Protein AF-0000000080646073 (afdb_homodimer)

Nearest PDB structures (foldseek):
  4uqf-assembly1_A  TM=9.601E-01  e=6.743E-25  Listeria monocytogenes
  1wm9-assembly1_A  TM=9.673E-01  e=1.554E-24  Thermus thermophilus HB8
  6z86-assembly1_S  TM=9.555E-01  e=4.489E-22  Homo sapiens
  1is7-assembly1_B  TM=9.472E-01  e=6.815E-22  Rattus norvegicus
  6z80-assembly1_A  TM=9.558E-01  e=4.329E-21  Homo sapiens

Radius of gyration: 24.01 Å; Cα contacts (8 Å, |Δi|>4): 852; chains: 2; bounding box: 47×68×51 Å

pLDDT: mean 93.85, std 7.46, range [41.75, 98.75]

Foldseek 3Di:
DPLDQDLVVQLVVQVVVCVVVPHDCVDPPNVCVSNVRSVVLCQLAVLSPDQLLVLFLDKDAPPDQDKDKDWFLKEWAAALVPRFIKITIKIKIFGADPRIDGDPVSLSSSLHSLRSRHDDVQVSQASSQVSCCPNRVTQKMKMKTKMDTVCCCVDDVNDPPDIDIYMDMDHCLVVPPVNVVVVVVVHPD/DPLDQDLVVQLVVQVVVCVVVPHDCVDPPNVCVSNVRSVVLCQLAVLSPDQLLVLFLDKDAPPDQDKDKDWFLKEWAAALVPRFIKITIKIKIFGADPRIGGDPVSLSSSLHSLRSNHDDVQVSQASSQVSCCPSRVTQKMKMKTKMDTVCCCVDDVNDPPDIDIYMDMDHCLVVPPVNVVVVVVVHPD

Secondary structure (DSSP, 8-state):
--SS--HHHHHHHHHHHHHHTT--TTSTTTTTHHHHHHHHHHHHTGGGSS-GGGGGG-EEE----S-EEEEEEEEEEEETTT--EEEEEEEEEEE-STTEEE-HHHHHHHHHHHHSSEE-HHHHHHHHHHHHHHHHT-SEEEEEEEEEEHHHHSSTT--TT--EEEEEEEEHHHH-HHHHHHHHHHHH-/--SS--HHHHHHHHHHHHHHTT--TTSTTTTTHHHHHHHHHHHHTGGGSS-GGGGGG-EEE----SPEEEEEEEEEEEETTT--EEEEEEEEEEE-BTTEEE-HHHHHHHHHHHHSSEE-HHHHHHHHHHHHHHHHT-SEEEEEEEEEEHHHHSSTT--TT--EEEEEEEEHHHH-HHHHHHHHHHHH-

Structure (mmCIF, N/CA/C/O backbone):
data_AF-0000000080646073-model_v1
#
loop_
_entity.id
_entity.type
_entity.pdbx_description
1 polymer 'GTP cyclohydrolase 1'
#
loop_
_atom_site.group_PDB
_atom_site.id
_atom_site.type_symbol
_atom_site.label_atom_id
_atom_site.label_alt_id
_atom_site.label_comp_id
_atom_site.label_asym_id
_atom_site.label_entity_id
_atom_site.label_seq_id
_atom_site.pdbx_PDB_ins_code
_atom_site.Cartn_x
_atom_site.Cartn_y
_atom_site.Cartn_z
_atom_site.occupancy
_atom_site.B_iso_or_equiv
_atom_site.auth_seq_id
_atom_site.auth_comp_id
_atom_site.auth_asym_id
_atom_site.auth_atom_id
_atom_site.pdbx_PDB_model_num
ATOM 1 N N . MET A 1 1 ? -19.875 9.906 13.578 1 41.78 1 MET A N 1
ATOM 2 C CA . MET A 1 1 ? -18.938 8.789 13.547 1 41.78 1 MET A CA 1
ATOM 3 C C . MET A 1 1 ? -17.625 9.156 14.219 1 41.78 1 MET A C 1
ATOM 5 O O . MET A 1 1 ? -17.109 10.258 14.023 1 41.78 1 MET A O 1
ATOM 9 N N . SER A 1 2 ? -17.406 8.367 15.242 1 51.41 2 SER A N 1
ATOM 10 C CA . SER A 1 2 ? -16.25 8.766 16.031 1 51.41 2 SER A CA 1
ATOM 11 C C . SER A 1 2 ? -15 8.914 15.172 1 51.41 2 SER A C 1
ATOM 13 O O . SER A 1 2 ? -14.742 8.086 14.297 1 51.41 2 SER A O 1
ATOM 15 N N . ASN A 1 3 ? -14.508 10.102 15.102 1 67.5 3 ASN A N 1
ATOM 16 C CA . ASN A 1 3 ? -13.328 10.531 14.352 1 67.5 3 ASN A CA 1
ATOM 17 C C . ASN A 1 3 ? -12.078 9.773 14.797 1 67.5 3 ASN A C 1
ATOM 19 O O . ASN A 1 3 ? -10.961 10.164 14.469 1 67.5 3 ASN A O 1
ATOM 23 N N . ASN A 1 4 ? -12.414 8.68 15.594 1 88.88 4 ASN A N 1
ATOM 24 C CA . ASN A 1 4 ? -11.305 7.875 16.078 1 88.88 4 ASN A CA 1
ATOM 25 C C . ASN A 1 4 ? -11.195 6.551 15.336 1 88.88 4 ASN A C 1
ATOM 27 O O . ASN A 1 4 ? -12.148 6.129 14.672 1 88.88 4 ASN A O 1
ATOM 31 N N . PHE A 1 5 ? -10.133 5.969 15.477 1 97.44 5 PHE A N 1
ATOM 32 C CA . PHE A 1 5 ? -9.891 4.684 14.836 1 97.44 5 PHE A CA 1
ATOM 33 C C . PHE A 1 5 ? -10.656 3.572 15.539 1 97.44 5 PHE A C 1
ATOM 35 O O . PHE A 1 5 ? -10.516 3.387 16.75 1 97.44 5 PHE A O 1
ATOM 42 N N . ASP A 1 6 ? -11.484 2.941 14.867 1 98.31 6 ASP A N 1
ATOM 43 C CA . ASP A 1 6 ? -12.266 1.808 15.352 1 98.31 6 ASP A CA 1
ATOM 44 C C . ASP A 1 6 ? -11.641 0.484 14.922 1 98.31 6 ASP A C 1
ATOM 46 O O . ASP A 1 6 ? -11.945 -0.029 13.844 1 98.31 6 ASP A O 1
ATOM 50 N N . TYR A 1 7 ? -10.883 -0.112 15.797 1 98.12 7 TYR A N 1
ATOM 51 C CA . TYR A 1 7 ? -10.086 -1.296 15.492 1 98.12 7 TYR A CA 1
ATOM 52 C C . TYR A 1 7 ? -10.977 -2.467 15.094 1 98.12 7 TYR A C 1
ATOM 54 O O . TYR A 1 7 ? -10.727 -3.135 14.086 1 98.12 7 TYR A O 1
ATOM 62 N N . GLU A 1 8 ? -11.945 -2.77 15.859 1 98.44 8 GLU A N 1
ATOM 63 C CA . GLU A 1 8 ? -12.805 -3.92 15.609 1 98.44 8 GLU A CA 1
ATOM 64 C C . GLU A 1 8 ? -13.555 -3.773 14.289 1 98.44 8 GLU A C 1
ATOM 66 O O . GLU A 1 8 ? -13.75 -4.754 13.57 1 98.44 8 GLU A O 1
ATOM 71 N N . ARG A 1 9 ? -14.047 -2.582 14.016 1 98.56 9 ARG A N 1
ATOM 72 C CA . ARG A 1 9 ? -14.734 -2.332 12.75 1 98.56 9 ARG A CA 1
ATOM 73 C C . ARG A 1 9 ? -13.789 -2.533 11.57 1 98.56 9 ARG A C 1
ATOM 75 O O . ARG A 1 9 ? -14.195 -3.061 10.531 1 98.56 9 ARG A O 1
ATOM 82 N N . ALA A 1 10 ? -12.484 -2.064 11.688 1 98.75 10 ALA A N 1
ATOM 83 C CA . ALA A 1 10 ? -11.484 -2.273 10.641 1 98.75 10 ALA A CA 1
ATOM 84 C C . ALA A 1 10 ? -11.195 -3.76 10.445 1 98.75 10 ALA A C 1
ATOM 86 O O . ALA A 1 10 ? -11.109 -4.238 9.312 1 98.75 10 ALA A O 1
ATOM 87 N N . ARG A 1 11 ? -11.055 -4.461 11.523 1 98.62 11 ARG A N 1
ATOM 88 C CA . ARG A 1 11 ? -10.797 -5.898 11.484 1 98.62 11 ARG A CA 1
ATOM 89 C C . ARG A 1 11 ? -11.93 -6.637 10.773 1 98.62 11 ARG A C 1
ATOM 91 O O . ARG A 1 11 ? -11.68 -7.492 9.922 1 98.62 11 ARG A O 1
ATOM 98 N N . GLN A 1 12 ? -13.172 -6.281 11.102 1 98.75 12 GLN A N 1
ATOM 99 C CA . GLN A 1 12 ? -14.336 -6.91 10.492 1 98.75 12 GLN A CA 1
ATOM 100 C C . GLN A 1 12 ? -14.422 -6.578 9.008 1 98.75 12 GLN A C 1
ATOM 102 O O . GLN A 1 12 ? -14.812 -7.426 8.195 1 98.75 12 GLN A O 1
ATOM 107 N N . ALA A 1 13 ? -14.125 -5.324 8.68 1 98.75 13 ALA A N 1
ATOM 108 C CA . ALA A 1 13 ? -14.117 -4.926 7.273 1 98.75 13 ALA A CA 1
ATOM 109 C C . ALA A 1 13 ? -13.125 -5.766 6.469 1 98.75 13 ALA A C 1
ATOM 111 O O . ALA A 1 13 ? -13.43 -6.195 5.355 1 98.75 13 ALA A O 1
ATOM 112 N N . ALA A 1 14 ? -11.961 -6.016 7.055 1 98.69 14 ALA A N 1
ATOM 113 C CA . ALA A 1 14 ? -10.953 -6.844 6.395 1 98.69 14 ALA A CA 1
ATOM 114 C C . ALA A 1 14 ? -11.445 -8.281 6.234 1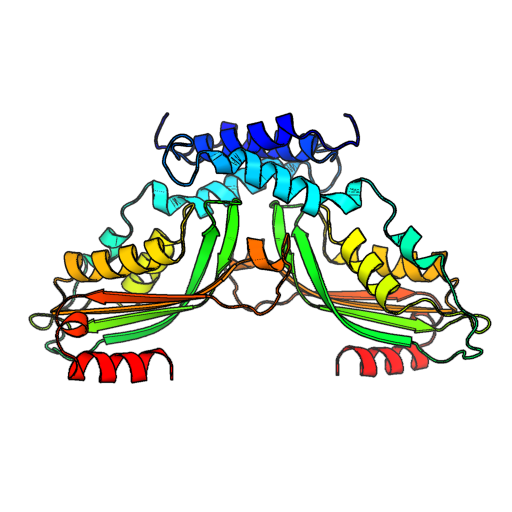 98.69 14 ALA A C 1
ATOM 116 O O . ALA A 1 14 ? -11.273 -8.883 5.172 1 98.69 14 ALA A O 1
ATOM 117 N N . TYR A 1 15 ? -12.062 -8.781 7.262 1 98.62 15 TYR A N 1
ATOM 118 C CA . TYR A 1 15 ? -12.641 -10.117 7.211 1 98.62 15 TYR A CA 1
ATOM 119 C C . TYR A 1 15 ? -13.695 -10.211 6.109 1 98.62 15 TYR A C 1
ATOM 121 O O . TYR A 1 15 ? -13.688 -11.164 5.32 1 98.62 15 TYR A O 1
ATOM 129 N N . ASP A 1 16 ? -14.531 -9.281 6.09 1 98.56 16 ASP A N 1
ATOM 130 C CA . ASP A 1 16 ? -15.617 -9.266 5.113 1 98.56 16 ASP A CA 1
ATOM 131 C C . ASP A 1 16 ? -15.062 -9.141 3.691 1 98.56 16 ASP A C 1
ATOM 133 O O . ASP A 1 16 ? -15.625 -9.719 2.754 1 98.56 16 ASP A O 1
ATOM 137 N N . LEU A 1 17 ? -14.023 -8.336 3.52 1 98.62 17 LEU A N 1
ATOM 138 C CA . LEU A 1 17 ? -13.414 -8.211 2.199 1 98.62 17 LEU A CA 1
ATOM 139 C C . LEU A 1 17 ? -12.867 -9.555 1.721 1 98.62 17 LEU A C 1
ATOM 141 O O . LEU A 1 17 ? -13.055 -9.93 0.562 1 98.62 17 LEU A O 1
ATOM 145 N N . LEU A 1 18 ? -12.18 -10.266 2.629 1 98.5 18 LEU A N 1
ATOM 146 C CA . LEU A 1 18 ? -11.664 -11.586 2.279 1 98.5 18 LEU A CA 1
ATOM 147 C C . LEU A 1 18 ? -12.789 -12.516 1.846 1 98.5 18 LEU A C 1
ATOM 149 O O . LEU A 1 18 ? -12.656 -13.234 0.848 1 98.5 18 LEU A O 1
ATOM 153 N N . CYS A 1 19 ? -13.906 -12.484 2.549 1 98.25 19 CYS A N 1
ATOM 154 C CA . CYS A 1 19 ? -15.062 -13.281 2.172 1 98.25 19 CYS A CA 1
ATOM 155 C C . CYS A 1 19 ? -15.625 -12.836 0.826 1 98.25 19 CYS A C 1
ATOM 157 O O . CYS A 1 19 ? -15.977 -13.664 -0.015 1 98.25 19 CYS A O 1
ATOM 159 N N . ALA A 1 20 ? -15.656 -11.57 0.674 1 98.5 20 ALA A N 1
ATOM 160 C CA . ALA A 1 20 ? -16.266 -10.984 -0.519 1 98.5 20 ALA A CA 1
ATOM 161 C C . ALA A 1 20 ? -15.508 -11.398 -1.778 1 98.5 20 ALA A C 1
ATOM 163 O O . ALA A 1 20 ? -16.109 -11.633 -2.826 1 98.5 20 ALA A O 1
ATOM 164 N N . ILE A 1 21 ? -14.195 -11.531 -1.688 1 97.88 21 ILE A N 1
ATOM 165 C CA . ILE A 1 21 ? -13.406 -11.82 -2.879 1 97.88 21 ILE A CA 1
ATOM 166 C C . ILE A 1 21 ? -13.367 -13.328 -3.113 1 97.88 21 ILE A C 1
ATOM 168 O O . ILE A 1 21 ? -12.812 -13.797 -4.109 1 97.88 21 ILE A O 1
ATOM 172 N N . GLY A 1 22 ? -13.945 -14.117 -2.184 1 97 22 GLY A N 1
ATOM 173 C CA . GLY A 1 22 ? -14.055 -15.555 -2.361 1 97 22 GLY A CA 1
ATOM 174 C C . GLY A 1 22 ? -12.961 -16.328 -1.637 1 97 22 GLY A C 1
ATOM 175 O O . GLY A 1 22 ? -12.742 -17.5 -1.917 1 97 22 GLY A O 1
ATOM 176 N N . GLU A 1 23 ? -12.25 -15.664 -0.679 1 96 23 GLU A N 1
ATOM 177 C CA . GLU A 1 23 ? -11.242 -16.344 0.131 1 96 23 GLU A CA 1
ATOM 178 C C . GLU A 1 23 ? -11.867 -17.016 1.349 1 96 23 GLU A C 1
ATOM 180 O O . GLU A 1 23 ? -13.016 -16.734 1.697 1 96 23 GLU A O 1
ATOM 185 N N . ASP A 1 24 ? -11.125 -17.984 1.831 1 95.31 24 ASP A N 1
ATOM 186 C CA . ASP A 1 24 ? -11.445 -18.594 3.123 1 95.31 24 ASP A CA 1
ATOM 187 C C . ASP A 1 24 ? -10.586 -17.984 4.234 1 95.31 24 ASP A C 1
ATOM 189 O O . ASP A 1 24 ? -9.445 -18.391 4.441 1 95.31 24 ASP A O 1
ATOM 193 N N . PRO A 1 25 ? -11.188 -17.078 4.961 1 95.06 25 PRO A N 1
ATOM 194 C CA . PRO A 1 25 ? -10.398 -16.375 5.98 1 95.06 25 PRO A CA 1
ATOM 195 C C . PRO A 1 25 ? -9.875 -17.312 7.062 1 95.06 25 PRO A C 1
ATOM 197 O O . PRO A 1 25 ? -9.008 -16.922 7.855 1 95.06 25 PRO A O 1
ATOM 200 N N . SER A 1 26 ? -10.375 -18.516 7.109 1 95.38 26 SER A N 1
ATOM 201 C CA . SER A 1 26 ? -9.945 -19.453 8.148 1 95.38 26 SER A CA 1
ATOM 202 C C . SER A 1 26 ? -8.766 -20.297 7.684 1 95.38 26 SER A C 1
ATOM 204 O O . SER A 1 26 ? -8.172 -21.031 8.477 1 95.38 26 SER A O 1
ATOM 206 N N . ARG A 1 27 ? -8.391 -20.188 6.5 1 94.81 27 ARG A N 1
ATOM 207 C CA . ARG A 1 27 ? -7.273 -21 6.031 1 94.81 27 ARG A CA 1
ATOM 208 C C . ARG A 1 27 ? -5.953 -20.484 6.59 1 94.81 27 ARG A C 1
ATOM 210 O O . ARG A 1 27 ? -5.84 -19.312 6.957 1 94.81 27 ARG A O 1
ATOM 217 N N . PRO A 1 28 ? -4.902 -21.438 6.555 1 93.38 28 PRO A N 1
ATOM 218 C CA . PRO A 1 28 ? -3.572 -20.984 6.98 1 93.38 28 PRO A CA 1
ATOM 219 C C . PRO A 1 28 ? -3.057 -19.812 6.16 1 93.38 28 PRO A C 1
ATOM 221 O O . PRO A 1 28 ? -3.223 -19.781 4.938 1 93.38 28 PRO A O 1
ATOM 224 N N . GLY A 1 29 ? -2.539 -18.797 6.734 1 92.94 29 GLY A N 1
ATOM 225 C CA . GLY A 1 29 ? -2.02 -17.625 6.066 1 92.94 29 GLY A CA 1
ATOM 226 C C . GLY A 1 29 ? -2.939 -16.422 6.18 1 92.94 29 GLY A C 1
ATOM 227 O O . GLY A 1 29 ? -2.488 -15.273 6.086 1 92.94 29 GLY A O 1
ATOM 228 N N . LEU A 1 30 ? -4.301 -16.719 6.375 1 97.12 30 LEU A N 1
ATOM 229 C CA . LEU A 1 30 ? -5.246 -15.602 6.375 1 97.12 30 LEU A CA 1
ATOM 230 C C . LEU A 1 30 ? -5.879 -15.422 7.75 1 97.12 30 LEU A C 1
ATOM 232 O O . LEU A 1 30 ? -6.512 -14.398 8.016 1 97.12 30 LEU A O 1
ATOM 236 N N . GLU A 1 31 ? -5.676 -16.406 8.648 1 97.12 31 GLU A N 1
ATOM 237 C CA . GLU A 1 31 ? -6.355 -16.406 9.938 1 97.12 31 GLU A CA 1
ATOM 238 C C . GLU A 1 31 ? -6.109 -15.094 10.688 1 97.12 31 GLU A C 1
ATOM 240 O O . GLU A 1 31 ? -7.016 -14.555 11.328 1 97.12 31 GLU A O 1
ATOM 245 N N . GLU A 1 32 ? -4.93 -14.656 10.641 1 97.88 32 GLU A N 1
ATOM 246 C CA . GLU A 1 32 ? -4.559 -13.461 11.383 1 97.88 32 GLU A CA 1
ATOM 247 C C . GLU A 1 32 ? -4.609 -12.219 10.492 1 97.88 32 GLU A C 1
ATOM 249 O O . GLU A 1 32 ? -4.289 -11.117 10.938 1 97.88 32 GLU A O 1
ATOM 254 N N . THR A 1 33 ? -4.957 -12.398 9.227 1 98.5 33 THR A N 1
ATOM 255 C CA . THR A 1 33 ? -4.895 -11.312 8.25 1 98.5 33 THR A CA 1
ATOM 256 C C . THR A 1 33 ? -5.828 -10.18 8.641 1 98.5 33 THR A C 1
ATOM 258 O O . THR A 1 33 ? -5.441 -9.008 8.602 1 98.5 33 THR A O 1
ATOM 261 N N . PRO A 1 34 ? -7.133 -10.445 9.086 1 98.56 34 PRO A N 1
ATOM 262 C CA . PRO A 1 34 ? -7.996 -9.32 9.469 1 98.56 34 PRO A CA 1
ATOM 263 C C . PRO A 1 34 ? -7.383 -8.445 10.562 1 98.56 34 PRO A C 1
ATOM 265 O O . PRO A 1 34 ? -7.441 -7.219 10.477 1 98.56 34 PRO A O 1
ATOM 268 N N . ASP A 1 35 ? -6.695 -9.102 11.508 1 98.56 35 ASP A N 1
ATOM 269 C CA . ASP A 1 35 ? -6.027 -8.375 12.586 1 98.56 35 ASP A CA 1
ATOM 270 C C . ASP A 1 35 ? -4.852 -7.555 12.055 1 98.56 35 ASP A C 1
ATOM 272 O O . ASP A 1 35 ? -4.684 -6.391 12.414 1 98.56 35 ASP A O 1
ATOM 276 N N . ARG A 1 36 ? -4.043 -8.141 11.242 1 98.44 36 ARG A N 1
ATOM 277 C CA . ARG A 1 36 ? -2.867 -7.488 10.68 1 98.44 36 ARG A CA 1
ATOM 278 C C . ARG A 1 36 ? -3.266 -6.312 9.797 1 98.44 36 ARG A C 1
ATOM 280 O O . ARG A 1 36 ? -2.59 -5.281 9.781 1 98.44 36 ARG A O 1
ATOM 287 N N . VAL A 1 37 ? -4.387 -6.469 9.031 1 98.56 37 VAL A N 1
ATOM 288 C CA . VAL A 1 37 ? -4.891 -5.395 8.18 1 98.56 37 VAL A CA 1
ATOM 289 C C . VAL A 1 37 ? -5.383 -4.238 9.047 1 98.56 37 VAL A C 1
ATOM 291 O O . VAL A 1 37 ? -5.113 -3.072 8.75 1 98.56 37 VAL A O 1
ATOM 294 N N . ALA A 1 38 ? -6.082 -4.547 10.102 1 98.56 38 ALA A N 1
ATOM 295 C CA . ALA A 1 38 ? -6.551 -3.5 11 1 98.56 38 ALA A CA 1
ATOM 296 C C . ALA A 1 38 ? -5.379 -2.721 11.594 1 98.56 38 ALA A C 1
ATOM 298 O O . ALA A 1 38 ? -5.398 -1.487 11.625 1 98.56 38 ALA A O 1
ATOM 299 N N . ARG A 1 39 ? -4.363 -3.42 12.023 1 97.94 39 ARG A N 1
ATOM 300 C CA . ARG A 1 39 ? -3.18 -2.768 12.57 1 97.94 39 ARG A CA 1
ATOM 301 C C . ARG A 1 39 ? -2.486 -1.911 11.516 1 97.94 39 ARG A C 1
ATOM 303 O O . ARG A 1 39 ? -2.023 -0.807 11.812 1 97.94 39 ARG A O 1
ATOM 310 N N . ALA A 1 40 ? -2.387 -2.453 10.328 1 98.19 40 ALA A N 1
ATOM 311 C CA . ALA A 1 40 ? -1.768 -1.708 9.234 1 98.19 40 ALA A CA 1
ATOM 312 C C . ALA A 1 40 ? -2.512 -0.403 8.969 1 98.19 40 ALA A C 1
ATOM 314 O O . ALA A 1 40 ? -1.895 0.655 8.828 1 98.19 40 ALA A O 1
ATOM 315 N N . TRP A 1 41 ? -3.832 -0.47 8.953 1 98.19 41 TRP A N 1
ATOM 316 C CA . TRP A 1 41 ? -4.621 0.713 8.625 1 98.19 41 TRP A CA 1
ATOM 317 C C . TRP A 1 41 ? -4.605 1.715 9.773 1 98.19 41 TRP A C 1
ATOM 319 O O . TRP A 1 41 ? -4.727 2.922 9.555 1 98.19 41 TRP A O 1
ATOM 329 N N . ARG A 1 42 ? -4.43 1.268 10.977 1 97.69 42 ARG A N 1
ATOM 330 C CA . ARG A 1 42 ? -4.23 2.191 12.086 1 97.69 42 ARG A CA 1
ATOM 331 C C . ARG A 1 42 ? -2.996 3.057 11.867 1 97.69 42 ARG A C 1
ATOM 333 O O . ARG A 1 42 ? -3.021 4.262 12.133 1 97.69 42 ARG A O 1
ATOM 340 N N . GLU A 1 43 ? -1.964 2.445 11.391 1 96.44 43 GLU A N 1
ATOM 341 C CA . GLU A 1 43 ? -0.728 3.162 11.094 1 96.44 43 GLU A CA 1
ATOM 342 C C . GLU A 1 43 ? -0.895 4.066 9.867 1 96.44 43 GLU A C 1
ATOM 344 O O . GLU A 1 43 ? -0.433 5.207 9.867 1 96.44 43 GLU A O 1
ATOM 349 N N . LEU A 1 44 ? -1.587 3.592 8.836 1 97.25 44 LEU A N 1
ATOM 350 C CA . LEU A 1 44 ? -1.671 4.254 7.535 1 97.25 44 LEU A CA 1
ATOM 351 C C . LEU A 1 44 ? -2.625 5.441 7.59 1 97.25 44 LEU A C 1
ATOM 353 O O . LEU A 1 44 ? -2.623 6.285 6.691 1 97.25 44 LEU A O 1
ATOM 357 N N . SER A 1 45 ? -3.434 5.535 8.656 1 97.69 45 SER A N 1
ATOM 358 C CA . SER A 1 45 ? -4.453 6.578 8.719 1 97.69 45 SER A CA 1
ATOM 359 C C . SER A 1 45 ? -4.211 7.516 9.898 1 97.69 45 SER A C 1
ATOM 361 O O . SER A 1 45 ? -5.109 8.258 10.297 1 97.69 45 SER A O 1
ATOM 363 N N . VAL A 1 46 ? -3.043 7.465 10.453 1 96.06 46 VAL A N 1
ATOM 364 C CA . VAL A 1 46 ? -2.738 8.234 11.648 1 96.06 46 VAL A CA 1
ATOM 365 C C . VAL A 1 46 ? -2.906 9.727 11.359 1 96.06 46 VAL A C 1
ATOM 367 O O . VAL A 1 46 ? -3.305 10.492 12.242 1 96.06 46 VAL A O 1
ATOM 370 N N . GLY A 1 47 ? -2.682 10.18 10.164 1 96.06 47 GLY A N 1
ATOM 371 C CA . GLY A 1 47 ? -2.787 11.578 9.781 1 96.06 47 GLY A CA 1
ATOM 372 C C . GLY A 1 47 ? -4.191 12.133 9.914 1 96.06 47 GLY A C 1
ATOM 373 O O . GLY A 1 47 ? -4.391 13.352 9.922 1 96.06 47 GLY A O 1
ATOM 374 N N . LEU A 1 48 ? -5.215 11.227 9.992 1 96.56 48 LEU A N 1
ATOM 375 C CA . LEU A 1 48 ? -6.598 11.641 10.211 1 96.56 48 LEU A CA 1
ATOM 376 C C . LEU A 1 48 ? -6.805 12.109 11.648 1 96.56 48 LEU A C 1
ATOM 378 O O . LEU A 1 48 ? -7.785 12.797 11.945 1 96.56 48 LEU A O 1
ATOM 382 N N . HIS A 1 49 ? -5.855 11.766 12.531 1 95.62 49 HIS A N 1
ATOM 383 C CA . HIS A 1 49 ? -6.129 11.93 13.961 1 95.62 49 HIS A CA 1
ATOM 384 C C . HIS A 1 49 ? -5.098 12.836 14.617 1 95.62 49 HIS A C 1
ATOM 386 O O . HIS A 1 49 ? -5.027 12.906 15.844 1 95.62 49 HIS A O 1
ATOM 392 N N . GLU A 1 50 ? -4.293 13.43 13.859 1 93.75 50 GLU A N 1
ATOM 393 C CA . GLU A 1 50 ? -3.299 14.367 14.375 1 93.75 50 GLU A CA 1
ATOM 394 C C . GLU A 1 50 ? -3.143 15.57 13.445 1 93.75 50 GLU A C 1
ATOM 396 O O . GLU A 1 50 ? -3.707 15.586 12.344 1 93.75 50 GLU A O 1
ATOM 401 N N . ASP A 1 51 ? -2.547 16.609 13.969 1 95.44 51 ASP A N 1
ATOM 402 C CA . ASP A 1 51 ? -2.111 17.734 13.148 1 95.44 51 ASP A CA 1
ATOM 403 C C . ASP A 1 51 ? -0.664 17.547 12.695 1 95.44 51 ASP A C 1
ATOM 405 O O . ASP A 1 51 ? 0.27 17.859 13.438 1 95.44 51 ASP A O 1
ATOM 409 N N . PRO A 1 52 ? -0.521 17.156 11.477 1 94.62 52 PRO A N 1
ATOM 410 C CA . PRO A 1 52 ? 0.84 16.891 11 1 94.62 52 PRO A CA 1
ATOM 411 C C . PRO A 1 52 ? 1.726 18.141 11.039 1 94.62 52 PRO A C 1
ATOM 413 O O . PRO A 1 52 ? 2.951 18.031 11.102 1 94.62 52 PRO A O 1
ATOM 416 N N . GLY A 1 53 ? 1.151 19.328 10.969 1 95.31 53 GLY A N 1
ATOM 417 C CA . GLY A 1 53 ? 1.905 20.562 11.023 1 95.31 53 GLY A CA 1
ATOM 418 C C . GLY A 1 53 ? 2.475 20.859 12.398 1 95.31 53 GLY A C 1
ATOM 419 O O . GLY A 1 53 ? 3.363 21.703 12.539 1 95.31 53 GLY A O 1
ATOM 420 N N . ALA A 1 54 ? 1.975 20.172 13.453 1 94.12 54 ALA A N 1
ATOM 421 C CA . ALA A 1 54 ? 2.422 20.406 14.82 1 94.12 54 ALA A CA 1
ATOM 422 C C . ALA A 1 54 ? 3.908 20.094 14.977 1 94.12 54 ALA A C 1
ATOM 424 O O . ALA A 1 54 ? 4.59 20.688 15.812 1 94.12 54 ALA A O 1
ATOM 425 N N . HIS A 1 55 ? 4.426 19.219 14.133 1 90.25 55 HIS A N 1
ATOM 426 C CA . HIS A 1 55 ? 5.832 18.828 14.164 1 90.25 55 HIS A CA 1
ATOM 427 C C . HIS A 1 55 ? 6.738 20.016 13.852 1 90.25 55 HIS A C 1
ATOM 429 O O . HIS A 1 55 ? 7.914 20.016 14.211 1 90.25 55 HIS A O 1
ATOM 435 N N . LEU A 1 56 ? 6.246 21.094 13.203 1 93 56 LEU A N 1
ATOM 436 C CA . LEU A 1 56 ? 7.035 22.203 12.695 1 93 56 LEU A CA 1
ATOM 437 C C . LEU A 1 56 ? 7.145 23.312 13.734 1 93 56 LEU A C 1
ATOM 439 O O . LEU A 1 56 ? 7.883 24.281 13.547 1 93 56 LEU A O 1
ATOM 443 N N . GLU A 1 57 ? 6.523 23.172 14.805 1 89.44 57 GLU A N 1
ATOM 444 C CA . GLU A 1 57 ? 6.449 24.234 15.789 1 89.44 57 GLU A CA 1
ATOM 445 C C . GLU A 1 57 ? 7.801 24.453 16.469 1 89.44 57 GLU A C 1
ATOM 447 O O . GLU A 1 57 ? 8.117 25.578 16.875 1 89.44 57 GLU A O 1
ATOM 452 N N . LYS A 1 58 ? 8.586 23.422 16.562 1 87.94 58 LYS A N 1
ATOM 453 C CA . LYS A 1 58 ? 9.922 23.578 17.125 1 87.94 58 LYS A CA 1
ATOM 454 C C . LYS A 1 58 ? 10.867 24.219 16.109 1 87.94 58 LYS A C 1
ATOM 456 O O . LYS A 1 58 ? 11.109 23.656 15.039 1 87.94 58 LYS A O 1
ATOM 461 N N . GLN A 1 59 ? 11.305 25.406 16.484 1 89.25 59 GLN A N 1
ATOM 462 C CA . GLN A 1 59 ? 12.203 26.141 15.609 1 89.25 59 GLN A CA 1
ATOM 463 C C . GLN A 1 59 ? 13.492 26.531 16.344 1 89.25 59 GLN A C 1
ATOM 465 O O . GLN A 1 59 ? 13.539 26.547 17.562 1 89.25 59 GLN A O 1
ATOM 470 N N . PHE A 1 60 ? 14.492 26.703 15.531 1 88.06 60 PHE A N 1
ATOM 471 C CA . PHE A 1 60 ? 15.812 27.094 16.016 1 88.06 60 PHE A CA 1
ATOM 472 C C . PHE A 1 60 ? 16.297 28.359 15.328 1 88.06 60 PHE A C 1
ATOM 474 O O . PHE A 1 60 ? 16.062 28.562 14.133 1 88.06 60 PHE A O 1
ATOM 481 N N . GLU A 1 61 ? 16.953 29.125 16.172 1 86.31 61 GLU A N 1
ATOM 482 C CA . GLU A 1 61 ? 17.594 30.312 15.609 1 86.31 61 GLU A CA 1
ATOM 483 C C . GLU A 1 61 ? 18.953 29.984 14.992 1 86.31 61 GLU A C 1
ATOM 485 O O . GLU A 1 61 ? 19.859 29.531 15.688 1 86.31 61 GLU A O 1
ATOM 490 N N . VAL A 1 62 ? 19.078 30.062 13.773 1 81.81 62 VAL A N 1
ATOM 491 C CA . VAL A 1 62 ? 20.328 29.797 13.094 1 81.81 62 VAL A CA 1
ATOM 492 C C . VAL A 1 62 ? 20.891 31.094 12.516 1 81.81 62 VAL A C 1
ATOM 494 O O . VAL A 1 62 ? 22.109 31.219 12.32 1 81.81 62 VAL A O 1
ATOM 497 N N . GLY A 1 63 ? 20.125 32.094 12.336 1 79.5 63 GLY A N 1
ATOM 498 C CA . GLY A 1 63 ? 20.609 33.375 11.859 1 79.5 63 GLY A CA 1
ATOM 499 C C . GLY A 1 63 ? 20.75 33.438 10.352 1 79.5 63 GLY A C 1
ATOM 500 O O . GLY A 1 63 ? 21.516 34.25 9.828 1 79.5 63 GLY A O 1
ATOM 501 N N . THR A 1 64 ? 20.234 32.469 9.586 1 75.62 64 THR A N 1
ATOM 502 C CA . THR A 1 64 ? 20.297 32.531 8.133 1 75.62 64 THR A CA 1
ATOM 503 C C . THR A 1 64 ? 18.891 32.688 7.543 1 75.62 64 THR A C 1
ATOM 505 O O . THR A 1 64 ? 17.922 32.188 8.117 1 75.62 64 THR A O 1
ATOM 508 N N . ASP A 1 65 ? 18.969 33.438 6.496 1 81.81 65 ASP A N 1
ATOM 509 C CA . ASP A 1 65 ? 17.734 33.594 5.719 1 81.81 65 ASP A CA 1
ATOM 510 C C . ASP A 1 65 ? 17.875 32.938 4.34 1 81.81 65 ASP A C 1
ATOM 512 O O . ASP A 1 65 ? 17.188 33.344 3.393 1 81.81 65 ASP A O 1
ATOM 516 N N . GLU A 1 66 ? 18.766 31.969 4.328 1 87.19 66 GLU A N 1
ATOM 517 C CA . GLU A 1 66 ? 18.984 31.281 3.064 1 87.19 66 GLU A CA 1
ATOM 518 C C . GLU A 1 66 ? 18.016 30.109 2.908 1 87.19 66 GLU A C 1
ATOM 520 O O . GLU A 1 66 ? 17.453 29.625 3.895 1 87.19 66 GLU A O 1
ATOM 525 N N . ILE A 1 67 ? 17.875 29.719 1.716 1 90.56 67 ILE A N 1
ATOM 526 C CA . ILE A 1 67 ? 16.922 28.656 1.359 1 90.56 67 ILE A CA 1
ATOM 527 C C . ILE A 1 67 ? 17.328 27.359 2.047 1 90.56 67 ILE A C 1
ATOM 529 O O . ILE A 1 67 ? 18.5 27 2.086 1 90.56 67 ILE A O 1
ATOM 533 N N . VAL A 1 68 ? 16.375 26.688 2.643 1 92.69 68 VAL A N 1
ATOM 534 C CA . VAL A 1 68 ? 16.516 25.312 3.148 1 92.69 68 VAL A CA 1
ATOM 535 C C . VAL A 1 68 ? 15.789 24.344 2.225 1 92.69 68 VAL A C 1
ATOM 537 O O . VAL A 1 68 ? 14.602 24.516 1.931 1 92.69 68 VAL A O 1
ATOM 540 N N . LEU A 1 69 ? 16.547 23.297 1.754 1 93 69 LEU A N 1
ATOM 541 C CA . LEU A 1 69 ? 16 22.344 0.798 1 93 69 LEU A CA 1
ATOM 542 C C . LEU A 1 69 ? 16.219 20.906 1.275 1 93 69 LEU A C 1
ATOM 544 O O . LEU A 1 69 ? 17.344 20.547 1.664 1 93 69 LEU A O 1
ATOM 548 N N . ILE A 1 70 ? 15.234 20.172 1.388 1 94.69 70 ILE A N 1
ATOM 549 C CA . ILE A 1 70 ? 15.297 18.734 1.625 1 94.69 70 ILE A CA 1
ATOM 550 C C . ILE A 1 70 ? 14.688 18 0.438 1 94.69 70 ILE A C 1
ATOM 552 O O . ILE A 1 70 ? 13.523 18.203 0.1 1 94.69 70 ILE A O 1
ATOM 556 N N . ARG A 1 71 ? 15.508 17.125 -0.203 1 94.06 71 ARG A N 1
ATOM 557 C CA . ARG A 1 71 ? 15.047 16.406 -1.387 1 94.06 71 ARG A CA 1
ATOM 558 C C . ARG A 1 71 ? 14.898 14.922 -1.098 1 94.06 71 ARG A C 1
ATOM 560 O O . ARG A 1 71 ? 15.469 14.406 -0.133 1 94.06 71 ARG A O 1
ATOM 567 N N . ASP A 1 72 ? 14.109 14.336 -1.802 1 95.06 72 ASP A N 1
ATOM 568 C CA . ASP A 1 72 ? 13.969 12.891 -1.884 1 95.06 72 ASP A CA 1
ATOM 569 C C . ASP A 1 72 ? 13.469 12.312 -0.563 1 95.06 72 ASP A C 1
ATOM 571 O O . ASP A 1 72 ? 14.008 11.32 -0.068 1 95.06 72 ASP A O 1
ATOM 575 N N . ILE A 1 73 ? 12.508 12.977 0.003 1 96 73 ILE A N 1
ATOM 576 C CA . ILE A 1 73 ? 11.789 12.414 1.142 1 96 73 ILE A CA 1
ATOM 577 C C . ILE A 1 73 ? 10.789 11.375 0.654 1 96 73 ILE A C 1
ATOM 579 O O . ILE A 1 73 ? 9.789 11.719 0.011 1 96 73 ILE A O 1
ATOM 583 N N . PRO A 1 74 ? 11.094 10.109 0.925 1 96.31 74 PRO A N 1
ATOM 584 C CA . PRO A 1 74 ? 10.094 9.117 0.513 1 96.31 74 PRO A CA 1
ATOM 585 C C . PRO A 1 74 ? 8.75 9.312 1.213 1 96.31 74 PRO A C 1
ATOM 587 O O . PRO A 1 74 ? 8.711 9.656 2.396 1 96.31 74 PRO A O 1
ATOM 590 N N . PHE A 1 75 ? 7.676 9.211 0.438 1 97.56 75 PHE A N 1
ATOM 591 C CA . PHE A 1 75 ? 6.348 9.234 1.038 1 97.56 75 PHE A CA 1
ATOM 592 C C . PHE A 1 75 ? 5.504 8.078 0.515 1 97.56 75 PHE A C 1
ATOM 594 O O . PHE A 1 75 ? 5.711 7.605 -0.604 1 97.56 75 PHE A O 1
ATOM 601 N N . TYR A 1 76 ? 4.609 7.59 1.365 1 97.94 76 TYR A N 1
ATOM 602 C CA . TYR A 1 76 ? 3.635 6.547 1.058 1 97.94 76 TYR A CA 1
ATOM 603 C C . TYR A 1 76 ? 2.242 6.941 1.531 1 97.94 76 TYR A C 1
ATOM 605 O O . TYR A 1 76 ? 2.053 7.297 2.697 1 97.94 76 TYR A O 1
ATOM 613 N N . SER A 1 77 ? 1.304 6.969 0.621 1 98.44 77 SER A N 1
ATOM 614 C CA . SER A 1 77 ? -0.086 7.297 0.922 1 98.44 77 SER A CA 1
ATOM 615 C C . SER A 1 77 ? -1.044 6.316 0.255 1 98.44 77 SER A C 1
ATOM 617 O O . SER A 1 77 ? -0.62 5.277 -0.254 1 98.44 77 SER A O 1
ATOM 619 N N . VAL A 1 78 ? -2.377 6.535 0.432 1 98.19 78 VAL A N 1
ATOM 620 C CA . VAL A 1 78 ? -3.41 5.746 -0.235 1 98.19 78 VAL A CA 1
ATOM 621 C C . VAL A 1 78 ? -4.375 6.676 -0.968 1 98.19 78 VAL A C 1
ATOM 623 O O . VAL A 1 78 ? -4.809 7.691 -0.418 1 98.19 78 VAL A O 1
ATOM 626 N N . CYS A 1 79 ? -4.562 6.391 -2.23 1 97.62 79 CYS A N 1
ATOM 627 C CA . CYS A 1 79 ? -5.484 7.207 -3.016 1 97.62 79 CYS A CA 1
ATOM 628 C C . CYS A 1 79 ? -6.902 7.109 -2.465 1 97.62 79 CYS A C 1
ATOM 630 O O . CYS A 1 79 ? -7.426 6.012 -2.279 1 97.62 79 CYS A O 1
ATOM 632 N N . GLU A 1 80 ? -7.562 8.203 -2.285 1 97.69 80 GLU A N 1
ATOM 633 C CA . GLU A 1 80 ? -8.891 8.188 -1.677 1 97.69 80 GLU A CA 1
ATOM 634 C C . GLU A 1 80 ? -9.914 7.559 -2.613 1 97.69 80 GLU A C 1
ATOM 636 O O . GLU A 1 80 ? -10.984 7.129 -2.172 1 97.69 80 GLU A O 1
ATOM 641 N N . HIS A 1 81 ? -9.586 7.465 -3.922 1 96.5 81 HIS A N 1
ATOM 642 C CA . HIS A 1 81 ? -10.539 6.965 -4.898 1 96.5 81 HIS A CA 1
ATOM 643 C C . HIS A 1 81 ? -10.609 5.441 -4.871 1 96.5 81 HIS A C 1
ATOM 645 O O . HIS A 1 81 ? -11.68 4.855 -5.055 1 96.5 81 HIS A O 1
ATOM 651 N N . HIS A 1 82 ? -9.492 4.75 -4.617 1 97.69 82 HIS A N 1
ATOM 652 C CA . HIS A 1 82 ? -9.469 3.297 -4.742 1 97.69 82 HIS A CA 1
ATOM 653 C C . HIS A 1 82 ? -8.898 2.646 -3.488 1 97.69 82 HIS A C 1
ATOM 655 O O . HIS A 1 82 ? -8.891 1.419 -3.369 1 97.69 82 HIS A O 1
ATOM 661 N N . LEU A 1 83 ? -8.328 3.441 -2.545 1 98.31 83 LEU A N 1
ATOM 662 C CA . LEU A 1 83 ? -7.652 2.982 -1.335 1 98.31 83 LEU A CA 1
ATOM 663 C C . LEU A 1 83 ? -6.465 2.086 -1.682 1 98.31 83 LEU A C 1
ATOM 665 O O . LEU A 1 83 ? -6.16 1.143 -0.947 1 98.31 83 LEU A O 1
ATOM 669 N N . LEU A 1 84 ? -5.871 2.297 -2.879 1 98.31 84 LEU A N 1
ATOM 670 C CA . LEU A 1 84 ? -4.605 1.686 -3.27 1 98.31 84 LEU A CA 1
ATOM 671 C C . LEU A 1 84 ? -3.445 2.648 -3.043 1 98.31 84 LEU A C 1
ATOM 673 O O . LEU A 1 84 ? -3.615 3.867 -3.143 1 98.31 84 LEU A O 1
ATOM 677 N N . PRO A 1 85 ? -2.271 2.129 -2.779 1 98.31 85 PRO A N 1
ATOM 678 C CA . PRO A 1 85 ? -1.131 2.982 -2.439 1 98.31 85 PRO A CA 1
ATOM 679 C C . PRO A 1 85 ? -0.66 3.834 -3.615 1 98.31 85 PRO A C 1
ATOM 681 O O . PRO A 1 85 ? -0.771 3.416 -4.77 1 98.31 85 PRO A O 1
ATOM 684 N N . PHE A 1 86 ? -0.249 5 -3.396 1 98.12 86 PHE A N 1
ATOM 685 C CA . PHE A 1 86 ? 0.664 5.785 -4.219 1 98.12 86 PHE A CA 1
ATOM 686 C C . PHE A 1 86 ? 1.844 6.285 -3.395 1 98.12 86 PHE A C 1
ATOM 688 O O . PHE A 1 86 ? 1.727 6.465 -2.18 1 98.12 86 PHE A O 1
ATOM 695 N N . PHE A 1 87 ? 2.928 6.375 -3.986 1 97.69 87 PHE A N 1
ATOM 696 C CA . PHE A 1 87 ? 4.164 6.66 -3.27 1 97.69 87 PHE A CA 1
ATOM 697 C C . PHE A 1 87 ? 5.195 7.293 -4.199 1 97.69 87 PHE A C 1
ATOM 699 O O . PHE A 1 87 ? 5.035 7.27 -5.422 1 97.69 87 PHE A O 1
ATOM 706 N N . GLY A 1 88 ? 6.223 7.926 -3.625 1 96.81 88 GLY A N 1
ATOM 707 C CA . GLY A 1 88 ? 7.277 8.578 -4.375 1 96.81 88 GLY A CA 1
ATOM 708 C C . GLY A 1 88 ? 8.18 9.445 -3.512 1 96.81 88 GLY A C 1
ATOM 709 O O . GLY A 1 88 ? 8.555 9.047 -2.408 1 96.81 88 GLY A O 1
ATOM 710 N N . MET A 1 89 ? 8.609 10.523 -4.094 1 97.19 89 MET A N 1
ATOM 711 C CA . MET A 1 89 ? 9.555 11.406 -3.42 1 97.19 89 MET A CA 1
ATOM 712 C C . MET A 1 89 ? 8.977 12.812 -3.273 1 97.19 89 MET A C 1
ATOM 714 O O . MET A 1 89 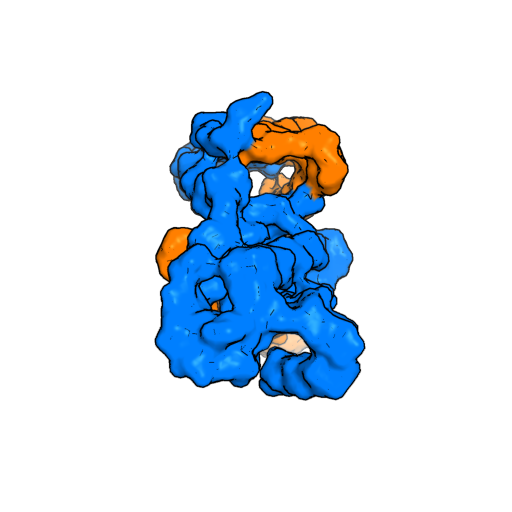? 8.359 13.328 -4.203 1 97.19 89 MET A O 1
ATOM 718 N N . ALA A 1 90 ? 9.148 13.336 -2.105 1 97.75 90 ALA A N 1
ATOM 719 C CA . ALA A 1 90 ? 8.805 14.727 -1.826 1 97.75 90 ALA A CA 1
ATOM 720 C C . ALA A 1 90 ? 10.055 15.594 -1.729 1 97.75 90 ALA A C 1
ATOM 722 O O . ALA A 1 90 ? 11.055 15.188 -1.132 1 97.75 90 ALA A O 1
ATOM 723 N N . ASN A 1 91 ? 9.984 16.734 -2.396 1 97.5 91 ASN A N 1
ATOM 724 C CA . ASN A 1 91 ? 11.008 17.781 -2.326 1 97.5 91 ASN A CA 1
ATOM 725 C C . ASN A 1 91 ? 10.445 19.078 -1.742 1 97.5 91 ASN A C 1
ATOM 727 O O . ASN A 1 91 ? 9.453 19.594 -2.234 1 97.5 91 ASN A O 1
ATOM 731 N N . VAL A 1 92 ? 11.133 19.547 -0.689 1 97.25 92 VAL A N 1
ATOM 732 C CA . VAL A 1 92 ? 10.617 20.688 0.062 1 97.25 92 VAL A CA 1
ATOM 733 C C . VAL A 1 92 ? 11.703 21.75 0.206 1 97.25 92 VAL A C 1
ATOM 735 O O . VAL A 1 92 ? 12.82 21.453 0.62 1 97.25 92 VAL A O 1
ATOM 738 N N . ALA A 1 93 ? 11.305 22.969 -0.199 1 96.19 93 ALA A N 1
ATOM 739 C CA . ALA A 1 93 ? 12.156 24.141 0.016 1 96.19 93 ALA A CA 1
ATOM 740 C C . ALA A 1 93 ? 11.391 25.25 0.715 1 96.19 93 ALA A C 1
ATOM 742 O O . ALA A 1 93 ? 10.195 25.438 0.471 1 96.19 93 ALA A O 1
ATOM 743 N N . TYR A 1 94 ? 12.141 25.922 1.663 1 95.12 94 TYR A N 1
ATOM 744 C CA . TYR A 1 94 ? 11.523 27.109 2.246 1 95.12 94 TYR A CA 1
ATOM 745 C C . TYR A 1 94 ? 12.57 28.172 2.553 1 95.12 94 TYR A C 1
ATOM 747 O O . TYR A 1 94 ? 13.758 27.859 2.682 1 95.12 94 TYR A O 1
ATOM 755 N N . LEU A 1 95 ? 12.078 29.453 2.408 1 93.94 95 LEU A N 1
ATOM 756 C CA . LEU A 1 95 ? 12.828 30.625 2.812 1 93.94 95 LEU A CA 1
ATOM 757 C C . LEU A 1 95 ? 12.477 31.031 4.238 1 93.94 95 LEU A C 1
ATOM 759 O O . LEU A 1 95 ? 11.367 31.516 4.496 1 93.94 95 LEU A O 1
ATOM 763 N N . PRO A 1 96 ? 13.531 30.781 5.199 1 93.25 96 PRO A N 1
ATOM 764 C CA . PRO A 1 96 ? 13.266 31.172 6.586 1 93.25 96 PRO A CA 1
ATOM 765 C C . PRO A 1 96 ? 12.992 32.656 6.75 1 93.25 96 PRO A C 1
ATOM 767 O O . PRO A 1 96 ? 13.406 33.469 5.906 1 93.25 96 PRO A O 1
ATOM 770 N N . SER A 1 97 ? 12.195 32.938 7.793 1 90.5 97 SER A N 1
ATOM 771 C CA . SER A 1 97 ? 11.992 34.312 8.227 1 90.5 97 SER A CA 1
ATOM 772 C C . SER A 1 97 ? 12.672 34.562 9.57 1 90.5 97 SER A C 1
ATOM 774 O O . SER A 1 97 ? 12.633 33.719 10.469 1 90.5 97 SER A O 1
ATOM 776 N N . HIS A 1 98 ? 13.352 35.688 9.641 1 87.62 98 HIS A N 1
ATOM 777 C CA . HIS A 1 98 ? 13.953 36.156 10.883 1 87.62 98 HIS A CA 1
ATOM 778 C C . HIS A 1 98 ? 15.008 35.188 11.398 1 87.62 98 HIS A C 1
ATOM 780 O O . HIS A 1 98 ? 15.133 34.969 12.602 1 87.62 98 HIS A O 1
ATOM 786 N N . GLY A 1 99 ? 15.469 34.406 10.578 1 87.75 99 GLY A N 1
ATOM 787 C CA . GLY A 1 99 ? 16.578 33.531 10.93 1 87.75 99 GLY A CA 1
ATOM 788 C C . GLY A 1 99 ? 16.141 32.281 11.664 1 87.75 99 GLY A C 1
ATOM 789 O O . GLY A 1 99 ? 16.953 31.594 12.297 1 87.75 99 GLY A O 1
ATOM 790 N N . LYS A 1 100 ? 14.906 31.938 11.578 1 89.06 100 LYS A N 1
ATOM 791 C CA . LYS A 1 100 ? 14.383 30.766 12.281 1 89.06 100 LYS A CA 1
ATOM 792 C C . LYS A 1 100 ? 14.172 29.609 11.32 1 89.06 100 LYS A C 1
ATOM 794 O O . LYS A 1 100 ? 13.633 29.781 10.227 1 89.06 100 LYS A O 1
ATOM 799 N N . VAL A 1 101 ? 14.734 28.453 11.719 1 91.94 101 VAL A N 1
ATOM 800 C CA . VAL A 1 101 ? 14.609 27.25 10.906 1 91.94 101 VAL A CA 1
ATOM 801 C C . VAL A 1 101 ? 14.07 26.094 11.766 1 91.94 101 VAL A C 1
ATOM 803 O O . VAL A 1 101 ? 14.078 26.188 12.992 1 91.94 101 VAL A O 1
ATOM 806 N N . THR A 1 102 ? 13.523 25.109 11.156 1 92.56 102 THR A N 1
ATOM 807 C CA . THR A 1 102 ? 13.102 23.891 11.852 1 92.56 102 THR A CA 1
ATOM 808 C C . THR A 1 102 ? 14.055 22.734 11.562 1 92.56 102 THR A C 1
ATOM 810 O O . THR A 1 102 ? 14.906 22.844 10.672 1 92.56 102 THR A O 1
ATOM 813 N N . GLY A 1 103 ? 14.023 21.656 12.508 1 90.44 103 GLY A N 1
ATOM 814 C CA . GLY A 1 103 ? 14.805 20.453 12.258 1 90.44 103 GLY A CA 1
ATOM 815 C C . GLY A 1 103 ? 14.406 19.734 10.977 1 90.44 103 GLY A C 1
ATOM 816 O O . GLY A 1 103 ? 13.227 19.703 10.617 1 90.44 103 GLY A O 1
ATOM 817 N N . LEU A 1 104 ? 15.422 19.25 10.266 1 89.94 104 LEU A N 1
ATOM 818 C CA . LEU A 1 104 ? 15.195 18.531 9.016 1 89.94 104 LEU A CA 1
ATOM 819 C C . LEU A 1 104 ? 14.234 17.359 9.219 1 89.94 104 LEU A C 1
ATOM 821 O O . LEU A 1 104 ? 13.359 17.125 8.383 1 89.94 104 LEU A O 1
ATOM 825 N N . SER A 1 105 ? 14.266 16.703 10.312 1 94.25 105 SER A N 1
ATOM 826 C CA . SER A 1 105 ? 13.438 15.547 10.609 1 94.25 105 SER A CA 1
ATOM 827 C C . SER A 1 105 ? 11.977 15.945 10.797 1 94.25 105 SER A C 1
ATOM 829 O O . SER A 1 105 ? 11.07 15.148 10.531 1 94.25 105 SER A O 1
ATOM 831 N N . LYS A 1 106 ? 11.773 17.156 11.203 1 95.5 106 LYS A N 1
ATOM 832 C CA . LYS A 1 106 ? 10.414 17.641 11.406 1 95.5 106 LYS A CA 1
ATOM 833 C C . LYS A 1 106 ? 9.695 17.844 10.078 1 95.5 106 LYS A C 1
ATOM 835 O O . LYS A 1 106 ? 8.484 17.641 9.984 1 95.5 106 LYS A O 1
ATOM 840 N N . ILE A 1 107 ? 10.453 18.281 9.031 1 95.81 107 ILE A N 1
ATOM 841 C CA . ILE A 1 107 ? 9.891 18.406 7.695 1 95.81 107 ILE A CA 1
ATOM 842 C C . ILE A 1 107 ? 9.453 17.031 7.18 1 95.81 107 ILE A C 1
ATOM 844 O O . ILE A 1 107 ? 8.352 16.891 6.645 1 95.81 107 ILE A O 1
ATOM 848 N N . ALA A 1 108 ? 10.297 16.047 7.434 1 96.19 108 ALA A N 1
ATOM 849 C CA . ALA A 1 108 ? 9.984 14.688 7.012 1 96.19 108 ALA A CA 1
ATOM 850 C C . ALA A 1 108 ? 8.75 14.156 7.734 1 96.19 108 ALA A C 1
ATOM 852 O O . ALA A 1 108 ? 7.898 13.5 7.129 1 96.19 108 ALA A O 1
ATOM 853 N N . ARG A 1 109 ? 8.633 14.461 8.977 1 96.31 109 ARG A N 1
ATOM 854 C CA . ARG A 1 109 ? 7.488 14.031 9.773 1 96.31 109 ARG A CA 1
ATOM 855 C C . ARG A 1 109 ? 6.207 14.703 9.289 1 96.31 109 ARG A C 1
ATOM 857 O O . ARG A 1 109 ? 5.137 14.086 9.289 1 96.31 109 ARG A O 1
ATOM 864 N N . CYS A 1 110 ? 6.32 15.938 8.945 1 97.38 110 CYS A N 1
ATOM 865 C CA . CYS A 1 110 ? 5.188 16.672 8.398 1 97.38 110 CYS A CA 1
ATOM 866 C C . CYS A 1 110 ? 4.699 16.031 7.105 1 97.38 110 CYS A C 1
ATOM 868 O O . CYS A 1 110 ? 3.5 15.797 6.938 1 97.38 110 CYS A O 1
ATOM 870 N N . VAL A 1 111 ? 5.648 15.734 6.184 1 98.06 111 VAL A N 1
ATOM 871 C CA . VAL A 1 111 ? 5.316 15.078 4.926 1 98.06 111 VAL A CA 1
ATOM 872 C C . VAL A 1 111 ? 4.625 13.742 5.203 1 98.06 111 VAL A C 1
ATOM 874 O O . VAL A 1 111 ? 3.564 13.461 4.645 1 98.06 111 VAL A O 1
ATOM 877 N N . GLU A 1 112 ? 5.141 12.938 6.102 1 97 112 GLU A N 1
ATOM 878 C CA . GLU A 1 112 ? 4.594 11.633 6.438 1 97 112 GLU A CA 1
ATOM 879 C C . GLU A 1 112 ? 3.201 11.75 7.051 1 97 112 GLU A C 1
ATOM 881 O O . GLU A 1 112 ? 2.312 10.953 6.746 1 97 112 GLU A O 1
ATOM 886 N N . GLY A 1 113 ? 3.078 12.703 7.914 1 97.31 113 GLY A N 1
ATOM 887 C CA . GLY A 1 113 ? 1.799 12.898 8.57 1 97.31 113 GLY A CA 1
ATOM 888 C C . GLY A 1 113 ? 0.67 13.211 7.609 1 97.31 113 GLY A C 1
ATOM 889 O O . GLY A 1 113 ? -0.418 12.641 7.715 1 97.31 113 GLY A O 1
ATOM 890 N N . PHE A 1 114 ? 0.925 14.102 6.676 1 98.31 114 PHE A N 1
ATOM 891 C CA . PHE A 1 114 ? -0.096 14.461 5.699 1 98.31 114 PHE A CA 1
ATOM 892 C C . PHE A 1 114 ? -0.348 13.312 4.727 1 98.31 114 PHE A C 1
ATOM 894 O O . PHE A 1 114 ? -1.442 13.195 4.172 1 98.31 114 PHE A O 1
ATOM 901 N N . ALA A 1 115 ? 0.648 12.469 4.535 1 98.38 115 ALA A N 1
ATOM 902 C CA . ALA A 1 115 ? 0.521 11.367 3.586 1 98.38 115 ALA A CA 1
ATOM 903 C C . ALA A 1 115 ? -0.264 10.203 4.191 1 98.38 115 ALA A C 1
ATOM 905 O O . ALA A 1 115 ? -0.832 9.383 3.469 1 98.38 115 ALA A O 1
ATOM 906 N N . ARG A 1 116 ? -0.359 10.047 5.539 1 97.5 116 ARG A N 1
ATOM 907 C CA . ARG A 1 116 ? -0.9 8.883 6.23 1 97.5 116 ARG A CA 1
ATOM 908 C C . ARG A 1 116 ? -2.41 9 6.41 1 97.5 116 ARG A C 1
ATOM 910 O O . ARG A 1 116 ? -2.912 8.945 7.535 1 97.5 116 ARG A O 1
ATOM 917 N N . LYS A 1 117 ? -3.15 9.125 5.332 1 97.19 117 LYS A N 1
ATOM 918 C CA . LYS A 1 117 ? -4.605 9.156 5.211 1 97.19 117 LYS A CA 1
ATOM 919 C C . LYS A 1 117 ? -5.039 9.031 3.752 1 97.19 117 LYS A C 1
ATOM 921 O O . LYS A 1 117 ? -4.215 9.156 2.842 1 97.19 117 LYS A O 1
ATOM 926 N N . PRO A 1 118 ? -6.359 8.602 3.549 1 97.94 118 P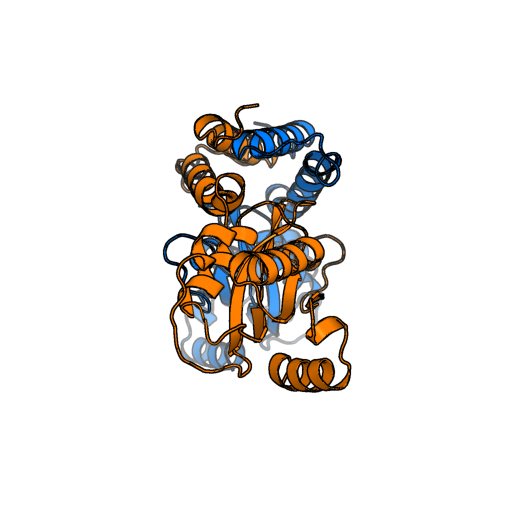RO A N 1
ATOM 927 C CA . PRO A 1 118 ? -6.824 8.703 2.162 1 97.94 118 PRO A CA 1
ATOM 928 C C . PRO A 1 118 ? -6.637 10.102 1.575 1 97.94 118 PRO A C 1
ATOM 930 O O . PRO A 1 118 ? -7.102 11.086 2.156 1 97.94 118 PRO A O 1
ATOM 933 N N . GLN A 1 119 ? -5.875 10.242 0.367 1 98.06 119 GLN A N 1
ATOM 934 C CA . GLN A 1 119 ? -5.363 11.523 -0.098 1 98.06 119 GLN A CA 1
ATOM 935 C C . GLN A 1 119 ? -5.434 11.625 -1.618 1 98.06 119 GLN A C 1
ATOM 937 O O . GLN A 1 119 ? -5.594 10.617 -2.307 1 98.06 119 GLN A O 1
ATOM 942 N N . VAL A 1 120 ? -5.441 12.734 -2.102 1 98.06 120 VAL A N 1
ATOM 943 C CA . VAL A 1 120 ? -5.129 13.133 -3.471 1 98.06 120 VAL A CA 1
ATOM 944 C C . VAL A 1 120 ? -3.787 13.859 -3.506 1 98.06 120 VAL A C 1
ATOM 946 O O . VAL A 1 120 ? -3.516 14.719 -2.662 1 98.06 120 VAL A O 1
ATOM 949 N N . GLN A 1 121 ? -2.916 13.453 -4.48 1 98.44 121 GLN A N 1
ATOM 950 C CA . GLN A 1 121 ? -1.554 13.977 -4.484 1 98.44 121 GLN A CA 1
ATOM 951 C C . GLN A 1 121 ? -1.552 15.508 -4.539 1 98.44 121 GLN A C 1
ATOM 953 O O . GLN A 1 121 ? -0.729 16.156 -3.889 1 98.44 121 GLN A O 1
ATOM 958 N N . GLU A 1 122 ? -2.428 16.109 -5.316 1 98.44 122 GLU A N 1
ATOM 959 C CA . GLU A 1 122 ? -2.539 17.562 -5.414 1 98.44 122 GLU A CA 1
ATOM 960 C C . GLU A 1 122 ? -2.822 18.188 -4.051 1 98.44 122 GLU A C 1
ATOM 962 O O . GLU A 1 122 ? -2.18 19.172 -3.664 1 98.44 122 GLU A O 1
ATOM 967 N N . ARG A 1 123 ? -3.812 17.609 -3.324 1 98.31 123 ARG A N 1
ATOM 968 C CA . ARG A 1 123 ? -4.172 18.109 -1.997 1 98.31 123 ARG A CA 1
ATOM 969 C C . ARG A 1 123 ? -3.031 17.891 -1.007 1 98.31 123 ARG A C 1
ATOM 971 O O . ARG A 1 123 ? -2.732 18.781 -0.198 1 98.31 123 ARG A O 1
ATOM 978 N N . LEU A 1 124 ? -2.396 16.703 -1.109 1 98.62 124 LEU A N 1
ATOM 979 C CA . LEU A 1 124 ? -1.252 16.406 -0.257 1 98.62 124 LEU A CA 1
ATOM 980 C C . LEU A 1 124 ? -0.158 17.453 -0.421 1 98.62 124 LEU A C 1
ATOM 982 O O . LEU A 1 124 ? 0.352 17.984 0.568 1 98.62 124 LEU A O 1
ATOM 986 N N . THR A 1 125 ? 0.148 17.797 -1.646 1 98.75 125 THR A N 1
ATOM 987 C CA . THR A 1 125 ? 1.192 18.766 -1.963 1 98.75 125 THR A CA 1
ATOM 988 C C . THR A 1 125 ? 0.864 20.125 -1.364 1 98.75 125 THR A C 1
ATOM 990 O O . THR A 1 125 ? 1.717 20.75 -0.733 1 98.75 125 THR A O 1
ATOM 993 N N . ALA A 1 126 ? -0.298 20.547 -1.517 1 98.75 126 ALA A N 1
ATOM 994 C CA . ALA A 1 126 ? -0.746 21.844 -1.02 1 98.75 126 ALA A CA 1
ATOM 995 C C . ALA A 1 126 ? -0.73 21.875 0.506 1 98.75 126 ALA A C 1
ATOM 997 O O . ALA A 1 126 ? -0.332 22.875 1.104 1 98.75 126 ALA A O 1
ATOM 998 N N . GLN A 1 127 ? -1.23 20.828 1.13 1 98.5 127 GLN A N 1
ATOM 999 C CA . GLN A 1 127 ? -1.3 20.75 2.586 1 98.5 127 GLN A CA 1
ATOM 1000 C C . GLN A 1 127 ? 0.087 20.875 3.209 1 98.5 127 GLN A C 1
ATOM 1002 O O . GLN A 1 127 ? 0.259 21.562 4.223 1 98.5 127 GLN A O 1
ATOM 1007 N N . ILE A 1 128 ? 1.049 20.203 2.676 1 98.5 128 ILE A N 1
ATOM 1008 C CA . ILE A 1 128 ? 2.422 20.297 3.16 1 98.5 128 ILE A CA 1
ATOM 1009 C C . ILE A 1 128 ? 2.924 21.719 3.035 1 98.5 128 ILE A C 1
ATOM 1011 O O . ILE A 1 128 ? 3.463 22.281 3.99 1 98.5 128 ILE A O 1
ATOM 1015 N N . ALA A 1 129 ? 2.756 22.359 1.789 1 98.5 129 ALA A N 1
ATOM 1016 C CA . ALA A 1 129 ? 3.207 23.734 1.548 1 98.5 129 ALA A CA 1
ATOM 1017 C C . ALA A 1 129 ? 2.549 24.703 2.521 1 98.5 129 ALA A C 1
ATOM 1019 O O . ALA A 1 129 ? 3.219 25.562 3.098 1 98.5 129 ALA A O 1
ATOM 1020 N N . ASP A 1 130 ? 1.194 24.531 2.801 1 98.56 130 ASP A N 1
ATOM 1021 C CA . ASP A 1 130 ? 0.45 25.422 3.691 1 98.56 130 ASP A CA 1
ATOM 1022 C C . ASP A 1 130 ? 0.949 25.297 5.129 1 98.56 130 ASP A C 1
ATOM 1024 O O . ASP A 1 130 ? 1.113 26.312 5.824 1 98.56 130 ASP A O 1
ATOM 1028 N N . ALA A 1 131 ? 1.204 24.094 5.5 1 98.06 131 ALA A N 1
ATOM 1029 C CA . ALA A 1 131 ? 1.659 23.859 6.867 1 98.06 131 ALA A CA 1
ATOM 1030 C C . ALA A 1 131 ? 3.012 24.516 7.117 1 98.06 131 ALA A C 1
ATOM 1032 O O . ALA A 1 131 ? 3.223 25.141 8.164 1 98.06 131 ALA A O 1
ATOM 1033 N N . ILE A 1 132 ? 3.895 24.406 6.219 1 97 132 ILE A N 1
ATOM 1034 C CA . ILE A 1 132 ? 5.23 24.969 6.355 1 97 132 ILE A CA 1
ATOM 1035 C C . ILE A 1 132 ? 5.148 26.5 6.348 1 97 132 ILE A C 1
ATOM 1037 O O . ILE A 1 132 ? 5.781 27.172 7.168 1 97 132 ILE A O 1
ATOM 1041 N N . ALA A 1 133 ? 4.395 27.062 5.438 1 97.25 133 ALA A N 1
ATOM 1042 C CA . ALA A 1 133 ? 4.227 28.5 5.359 1 97.25 133 ALA A CA 1
ATOM 1043 C C . ALA A 1 133 ? 3.658 29.062 6.664 1 97.25 133 ALA A C 1
ATOM 1045 O O . ALA A 1 133 ? 4.168 30.047 7.199 1 97.25 133 ALA A O 1
ATOM 1046 N N . ASP A 1 134 ? 2.623 28.375 7.176 1 97 134 ASP A N 1
ATOM 1047 C CA . ASP A 1 134 ? 1.88 28.875 8.328 1 97 134 ASP A CA 1
ATOM 1048 C C . ASP A 1 134 ? 2.668 28.672 9.617 1 97 134 ASP A C 1
ATOM 1050 O O . ASP A 1 134 ? 2.848 29.609 10.398 1 97 134 ASP A O 1
ATOM 1054 N N . LYS A 1 135 ? 3.197 27.453 9.867 1 95.81 135 LYS A N 1
ATOM 1055 C CA . LYS A 1 135 ? 3.812 27.109 11.141 1 95.81 135 LYS A CA 1
ATOM 1056 C C . LYS A 1 135 ? 5.191 27.734 11.281 1 95.81 135 LYS A C 1
ATOM 1058 O O . LYS A 1 135 ? 5.594 28.141 12.375 1 95.81 135 LYS A O 1
ATOM 1063 N N . LEU A 1 136 ? 5.926 27.906 10.156 1 94.31 136 LEU A N 1
ATOM 1064 C CA . LEU A 1 136 ? 7.281 28.438 10.211 1 94.31 136 LEU A CA 1
ATOM 1065 C C . LEU A 1 136 ? 7.293 29.922 9.883 1 94.31 136 LEU A C 1
ATOM 1067 O O . LEU A 1 136 ? 8.336 30.578 9.969 1 94.31 136 LEU A O 1
ATOM 1071 N N . HIS A 1 137 ? 6.109 30.406 9.492 1 94.94 137 HIS A N 1
ATOM 1072 C CA . HIS A 1 137 ? 6.055 31.781 9.016 1 94.94 137 HIS A CA 1
ATOM 1073 C C . HIS A 1 137 ? 7.125 32.031 7.957 1 94.94 137 HIS A C 1
ATOM 1075 O O . HIS A 1 137 ? 7.855 33.031 8.039 1 94.94 137 HIS A O 1
ATOM 1081 N N . ALA A 1 138 ? 7.262 31.094 7.043 1 95.19 138 ALA A N 1
ATOM 1082 C CA . ALA A 1 138 ? 8.289 31.172 6.012 1 95.19 138 ALA A CA 1
ATOM 1083 C C . ALA A 1 138 ? 7.992 32.281 5.008 1 95.19 138 ALA A C 1
ATOM 1085 O O . ALA A 1 138 ? 6.836 32.5 4.648 1 95.19 138 ALA A O 1
ATOM 1086 N N . ALA A 1 139 ? 8.992 32.906 4.52 1 95.44 139 ALA A N 1
ATOM 1087 C CA . ALA A 1 139 ? 8.836 33.969 3.514 1 95.44 139 ALA A CA 1
ATOM 1088 C C . ALA A 1 139 ? 8.43 33.375 2.164 1 95.44 139 ALA A C 1
ATOM 1090 O O . ALA A 1 139 ? 7.809 34.062 1.345 1 95.44 139 ALA A O 1
ATOM 1091 N N . GLY A 1 140 ? 8.766 32.125 1.907 1 95.75 140 GLY A N 1
ATOM 1092 C CA . GLY A 1 140 ? 8.453 31.375 0.708 1 95.75 140 GLY A CA 1
ATOM 1093 C C . GLY A 1 140 ? 8.531 29.875 0.909 1 95.75 140 GLY A C 1
ATOM 1094 O O . GLY A 1 140 ? 9.32 29.391 1.729 1 95.75 140 GLY A O 1
ATOM 1095 N N . VAL A 1 141 ? 7.688 29.125 0.189 1 97.38 141 VAL A N 1
ATOM 1096 C CA . VAL A 1 141 ? 7.68 27.672 0.263 1 97.38 141 VAL A CA 1
ATOM 1097 C C . VAL A 1 141 ? 7.484 27.094 -1.133 1 97.38 141 VAL A C 1
ATOM 1099 O O . VAL A 1 141 ? 6.715 27.625 -1.936 1 97.38 141 VAL A O 1
ATOM 1102 N N . ALA A 1 142 ? 8.281 26.078 -1.448 1 97.62 142 ALA A N 1
ATOM 1103 C CA . ALA A 1 142 ? 8.078 25.266 -2.646 1 97.62 142 ALA A CA 1
ATOM 1104 C C . ALA A 1 142 ? 8.062 23.766 -2.305 1 97.62 142 ALA A C 1
ATOM 1106 O O . ALA A 1 142 ? 8.992 23.266 -1.68 1 97.62 142 ALA A O 1
ATOM 1107 N N . VAL A 1 143 ? 6.984 23.109 -2.686 1 97.88 143 VAL A N 1
ATOM 1108 C CA . VAL A 1 143 ? 6.852 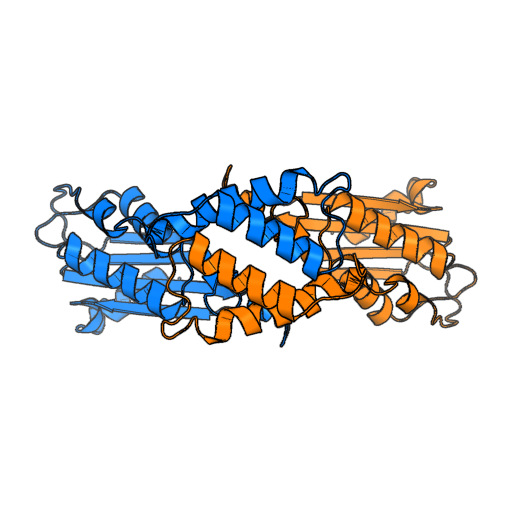21.672 -2.514 1 97.88 143 VAL A CA 1
ATOM 1109 C C . VAL A 1 143 ? 6.586 21.016 -3.863 1 97.88 143 VAL A C 1
ATOM 1111 O O . VAL A 1 143 ? 5.711 21.453 -4.613 1 97.88 143 VAL A O 1
ATOM 1114 N N . VAL A 1 144 ? 7.406 20.047 -4.191 1 97.75 144 VAL A N 1
ATOM 1115 C CA . VAL A 1 144 ? 7.223 19.25 -5.402 1 97.75 144 VAL A CA 1
ATOM 1116 C C . VAL A 1 144 ? 7.16 17.766 -5.043 1 97.75 144 VAL A C 1
ATOM 1118 O O . VAL A 1 144 ? 8.078 17.234 -4.414 1 97.75 144 VAL A O 1
ATOM 1121 N N . LEU A 1 145 ? 6.07 17.125 -5.422 1 97.88 145 LEU A N 1
ATOM 1122 C CA . LEU A 1 145 ? 5.93 15.68 -5.238 1 97.88 145 LEU A CA 1
ATOM 1123 C C . LEU A 1 145 ? 5.93 14.961 -6.582 1 97.88 145 LEU A C 1
ATOM 1125 O O . LEU A 1 145 ? 5.309 15.43 -7.543 1 97.88 145 LEU A O 1
ATOM 1129 N N . GLU A 1 146 ? 6.656 13.93 -6.68 1 97.62 146 GLU A N 1
ATOM 1130 C CA . GLU A 1 146 ? 6.582 12.969 -7.773 1 97.62 146 GLU A CA 1
ATOM 1131 C C . GLU A 1 146 ? 6.172 11.586 -7.266 1 97.62 146 GLU A C 1
ATOM 1133 O O . GLU A 1 146 ? 6.805 11.039 -6.359 1 97.62 146 GLU A O 1
ATOM 1138 N N . GLY A 1 147 ? 5.098 11.094 -7.773 1 97 147 GLY A N 1
ATOM 1139 C CA . GLY A 1 147 ? 4.57 9.852 -7.227 1 97 147 GLY A CA 1
ATOM 1140 C C . GLY A 1 147 ? 4.055 8.906 -8.289 1 97 147 GLY A C 1
ATOM 1141 O O . GLY A 1 147 ? 3.709 9.328 -9.398 1 97 147 GLY A O 1
ATOM 1142 N N . GLU A 1 148 ? 4.09 7.633 -8 1 96.75 148 GLU A N 1
ATOM 1143 C CA . GLU A 1 148 ? 3.457 6.559 -8.766 1 96.75 148 GLU A CA 1
ATOM 1144 C C . GLU A 1 148 ? 2.178 6.078 -8.086 1 96.75 148 GLU A C 1
ATOM 1146 O O . GLU A 1 148 ? 2.143 5.91 -6.863 1 96.75 148 GLU A O 1
ATOM 1151 N N . HIS A 1 149 ? 1.19 5.977 -8.891 1 97.88 149 HIS A N 1
ATOM 1152 C CA . HIS A 1 149 ? -0.115 5.562 -8.391 1 97.88 149 HIS A CA 1
ATOM 1153 C C . HIS A 1 149 ? -0.429 4.125 -8.805 1 97.88 149 HIS A C 1
ATOM 1155 O O . HIS A 1 149 ? -0.622 3.84 -9.984 1 97.88 149 HIS A O 1
ATOM 1161 N N . LEU A 1 150 ? -0.672 3.266 -7.816 1 97.25 150 LEU A N 1
ATOM 1162 C CA . LEU A 1 150 ? -0.91 1.859 -8.125 1 97.25 150 LEU A CA 1
ATOM 1163 C C . LEU A 1 150 ? -2.318 1.655 -8.672 1 97.25 150 LEU A C 1
ATOM 1165 O O . LEU A 1 150 ? -2.596 0.645 -9.328 1 97.25 150 LEU A O 1
ATOM 1169 N N . CYS A 1 151 ? -3.209 2.576 -8.43 1 95.75 151 CYS A N 1
ATOM 1170 C CA . CYS A 1 151 ? -4.539 2.475 -9.023 1 95.75 151 CYS A CA 1
ATOM 1171 C C . CYS A 1 151 ? -4.477 2.654 -10.539 1 95.75 151 CYS A C 1
ATOM 1173 O O . CYS A 1 151 ? -5.422 2.305 -11.25 1 95.75 151 CYS A O 1
ATOM 1175 N N . MET A 1 152 ? -3.361 3.186 -11.039 1 93.06 152 MET A N 1
ATOM 1176 C CA . MET A 1 152 ? -3.166 3.355 -12.477 1 93.06 152 MET A CA 1
ATOM 1177 C C . MET A 1 152 ? -2.232 2.285 -13.031 1 93.06 152 MET A C 1
ATOM 1179 O O . MET A 1 152 ? -2.156 2.088 -14.25 1 93.06 152 MET A O 1
ATOM 1183 N N . THR A 1 153 ? -1.558 1.638 -12.078 1 93.31 153 THR A N 1
ATOM 1184 C CA . THR A 1 153 ? -0.513 0.728 -12.539 1 93.31 153 THR A CA 1
ATOM 1185 C C . THR A 1 153 ? -0.975 -0.723 -12.43 1 93.31 153 THR A C 1
ATOM 1187 O O . THR A 1 153 ? -0.658 -1.544 -13.297 1 93.31 153 THR A O 1
ATOM 1190 N N . MET A 1 154 ? -1.775 -0.992 -11.414 1 93 154 MET A N 1
ATOM 1191 C CA . MET A 1 154 ? -2.041 -2.404 -11.148 1 93 154 MET A CA 1
ATOM 1192 C C . MET A 1 154 ? -3.455 -2.779 -11.586 1 93 154 MET A C 1
ATOM 1194 O O . MET A 1 154 ? -3.844 -3.945 -11.5 1 93 154 MET A O 1
ATOM 1198 N N . ARG A 1 155 ? -4.145 -1.809 -12.039 1 90.5 155 ARG A N 1
ATOM 1199 C CA . ARG A 1 155 ? -5.516 -2.035 -12.5 1 90.5 155 ARG A CA 1
ATOM 1200 C C . ARG A 1 155 ? -5.93 -0.985 -13.523 1 90.5 155 ARG A C 1
ATOM 1202 O O . ARG A 1 155 ? -5.254 0.031 -13.688 1 90.5 155 ARG A O 1
ATOM 1209 N N . GLY A 1 156 ? -7.05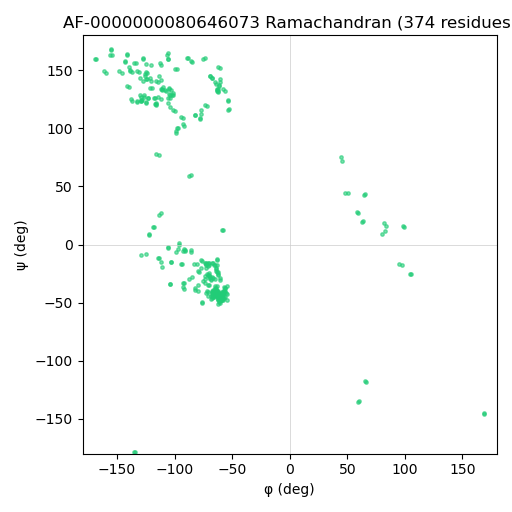9 -1.298 -14.172 1 91 156 GLY A N 1
ATOM 1210 C CA . GLY A 1 156 ? -7.59 -0.327 -15.109 1 91 156 GLY A CA 1
ATOM 1211 C C . GLY A 1 156 ? -6.691 -0.102 -16.312 1 91 156 GLY A C 1
ATOM 1212 O O . GLY A 1 156 ? -6.336 -1.051 -17.016 1 91 156 GLY A O 1
ATOM 1213 N N . ILE A 1 157 ? -6.219 0.991 -16.531 1 83.81 157 ILE A N 1
ATOM 1214 C CA . ILE A 1 157 ? -5.465 1.408 -17.703 1 83.81 157 ILE A CA 1
ATOM 1215 C C . ILE A 1 157 ? -4.09 0.748 -17.703 1 83.81 157 ILE A C 1
ATOM 1217 O O . ILE A 1 157 ? -3.443 0.629 -18.734 1 83.81 157 ILE A O 1
ATOM 1221 N N . LYS A 1 158 ? -3.547 0.23 -16.625 1 84.94 158 LYS A N 1
ATOM 1222 C CA . LYS A 1 158 ? -2.287 -0.485 -16.438 1 84.94 158 LYS A CA 1
ATOM 1223 C C . LYS A 1 158 ? -1.144 0.218 -17.156 1 84.94 158 LYS A C 1
ATOM 1225 O O . LYS A 1 158 ? -0.681 -0.251 -18.203 1 84.94 158 LYS A O 1
ATOM 1230 N N . LYS A 1 159 ? -0.693 1.33 -16.688 1 84.75 159 LYS A N 1
ATOM 1231 C CA . LYS A 1 159 ? 0.423 2.107 -17.219 1 84.75 159 LYS A CA 1
ATOM 1232 C C . LYS A 1 159 ? 1.599 2.117 -16.234 1 84.75 159 LYS A C 1
ATOM 1234 O O . LYS A 1 159 ? 1.894 3.143 -15.625 1 84.75 159 LYS A O 1
ATOM 1239 N N . PRO A 1 160 ? 2.277 1.01 -16.25 1 85.56 160 PRO A N 1
ATOM 1240 C CA . PRO A 1 160 ? 3.436 0.984 -15.344 1 85.56 160 PRO A CA 1
ATOM 1241 C C . PRO A 1 160 ? 4.496 2.016 -15.727 1 85.56 160 PRO A C 1
ATOM 1243 O O . PRO A 1 160 ? 4.73 2.262 -16.906 1 85.56 160 PRO A O 1
ATOM 1246 N N . GLY A 1 161 ? 5.074 2.697 -14.75 1 85.06 161 GLY A N 1
ATOM 1247 C CA . GLY A 1 161 ? 6.141 3.656 -14.984 1 85.06 161 GLY A CA 1
ATOM 1248 C C . GLY A 1 161 ? 5.652 5.09 -15.055 1 85.06 161 GLY A C 1
ATOM 1249 O O . GLY A 1 161 ? 6.445 6.027 -14.969 1 85.06 161 GLY A O 1
ATOM 1250 N N . ALA A 1 162 ? 4.328 5.266 -15.266 1 90.94 162 ALA A N 1
ATOM 1251 C CA . ALA A 1 162 ? 3.783 6.621 -15.266 1 90.94 162 ALA A CA 1
ATOM 1252 C C . ALA A 1 162 ? 3.959 7.281 -13.898 1 90.94 162 ALA A C 1
ATOM 1254 O O . ALA A 1 162 ? 3.738 6.648 -12.867 1 90.94 162 ALA A O 1
ATOM 1255 N N . LYS A 1 163 ? 4.457 8.547 -13.969 1 94.88 163 LYS A N 1
ATOM 1256 C CA . LYS A 1 163 ? 4.645 9.328 -12.75 1 94.88 163 LYS A CA 1
ATOM 1257 C C . LYS A 1 163 ? 3.832 10.617 -12.789 1 94.88 163 LYS A C 1
ATOM 1259 O O . LYS A 1 163 ? 3.709 11.242 -13.844 1 94.88 163 LYS A O 1
ATOM 1264 N N . THR A 1 164 ? 3.26 10.977 -11.648 1 96.5 164 THR A N 1
ATOM 1265 C CA . THR A 1 164 ? 2.559 12.242 -11.461 1 96.5 164 THR A CA 1
ATOM 1266 C C . THR A 1 164 ? 3.432 13.234 -10.695 1 96.5 164 THR A C 1
ATOM 1268 O O . THR A 1 164 ? 4.031 12.883 -9.672 1 96.5 164 THR A O 1
ATOM 1271 N N . VAL A 1 165 ? 3.58 14.453 -11.258 1 97 165 VAL A N 1
ATOM 1272 C CA . VAL A 1 165 ? 4.312 15.523 -10.586 1 97 165 VAL A CA 1
ATOM 1273 C C . VAL A 1 165 ? 3.352 16.641 -10.18 1 97 165 VAL A C 1
ATOM 1275 O O . VAL A 1 165 ? 2.551 17.094 -11 1 97 165 VAL A O 1
ATOM 1278 N N . THR A 1 166 ? 3.35 16.984 -8.93 1 97.94 166 THR A N 1
ATOM 1279 C CA . THR A 1 166 ? 2.566 18.094 -8.406 1 97.94 166 THR A CA 1
ATOM 1280 C C . THR A 1 166 ? 3.461 19.094 -7.672 1 97.94 166 THR A C 1
ATOM 1282 O O . THR A 1 166 ? 4.5 18.719 -7.125 1 97.94 166 THR A O 1
ATOM 1285 N N . SER A 1 167 ? 3.074 20.391 -7.742 1 97.06 167 SER A N 1
ATOM 1286 C CA . SER A 1 167 ? 3.832 21.438 -7.062 1 97.06 167 SER A CA 1
ATOM 1287 C C . SER A 1 167 ? 2.906 22.438 -6.371 1 97.06 167 SER A C 1
ATOM 1289 O O . SER A 1 167 ? 1.749 22.594 -6.77 1 97.06 167 SER A O 1
ATOM 1291 N N . ALA A 1 168 ? 3.342 22.984 -5.301 1 98.06 168 ALA A N 1
ATOM 1292 C CA . ALA A 1 168 ? 2.695 24.062 -4.555 1 98.06 168 ALA A CA 1
ATOM 1293 C C . ALA A 1 168 ? 3.715 25.109 -4.113 1 98.06 168 ALA A C 1
ATOM 1295 O O . ALA A 1 168 ? 4.73 24.781 -3.498 1 98.06 168 ALA A O 1
ATOM 1296 N N . LEU A 1 169 ? 3.432 26.312 -4.535 1 97.62 169 LEU A N 1
ATOM 1297 C CA . LEU A 1 169 ? 4.285 27.453 -4.195 1 97.62 169 LEU A CA 1
ATOM 1298 C C . LEU A 1 169 ? 3.543 28.438 -3.303 1 97.62 169 LEU A C 1
ATOM 1300 O O . LEU A 1 169 ? 2.348 28.688 -3.494 1 97.62 169 LEU A O 1
ATOM 1304 N N . ARG A 1 170 ? 4.242 28.969 -2.314 1 97.94 170 ARG A N 1
ATOM 1305 C CA . ARG A 1 170 ? 3.707 29.984 -1.412 1 97.94 170 ARG A CA 1
ATOM 1306 C C . ARG A 1 170 ? 4.703 31.125 -1.221 1 97.94 170 ARG A C 1
ATOM 1308 O O . ARG A 1 170 ? 5.91 30.938 -1.381 1 97.94 170 ARG A O 1
ATOM 1315 N N . GLY A 1 171 ? 4.148 32.344 -0.841 1 96.94 171 GLY A N 1
ATOM 1316 C CA . GLY A 1 171 ? 4.992 33.5 -0.538 1 96.94 171 GLY A CA 1
ATOM 1317 C C . GLY A 1 171 ? 5.863 33.938 -1.706 1 96.94 171 GLY A C 1
ATOM 1318 O O . GLY A 1 171 ? 5.379 34.062 -2.834 1 96.94 171 GLY A O 1
ATOM 1319 N N . GLN A 1 172 ? 7.195 34.219 -1.42 1 94.88 172 GLN A N 1
ATOM 1320 C CA . GLN A 1 172 ? 8.141 34.75 -2.393 1 94.88 172 GLN A CA 1
ATOM 1321 C C . GLN A 1 172 ? 8.383 33.75 -3.529 1 94.88 172 GLN A C 1
ATOM 1323 O O . GLN A 1 172 ? 8.664 34.156 -4.66 1 94.88 172 GLN A O 1
ATOM 1328 N N . MET A 1 173 ? 8.102 32.531 -3.252 1 95.06 173 MET A N 1
ATOM 1329 C CA . MET A 1 173 ? 8.352 31.516 -4.273 1 95.06 173 MET A CA 1
ATOM 1330 C C . MET A 1 173 ? 7.188 31.438 -5.258 1 95.06 173 MET A C 1
ATOM 1332 O O . MET A 1 173 ? 7.324 30.875 -6.344 1 95.06 173 MET A O 1
ATOM 1336 N N . ARG A 1 174 ? 6.184 31.953 -4.863 1 94.19 174 ARG A N 1
ATOM 1337 C CA . ARG A 1 174 ? 5.051 32.062 -5.773 1 94.19 174 ARG A CA 1
ATOM 1338 C C . ARG A 1 174 ? 5.07 33.406 -6.504 1 94.19 174 ARG A C 1
ATOM 1340 O O . ARG A 1 174 ? 4.824 33.469 -7.711 1 94.19 174 ARG A O 1
ATOM 1347 N N . ARG A 1 175 ? 5.477 34.438 -5.824 1 95.5 175 ARG A N 1
ATOM 1348 C CA . ARG A 1 175 ? 5.301 35.812 -6.312 1 95.5 175 ARG A CA 1
ATOM 1349 C C . ARG A 1 175 ? 6.527 36.281 -7.09 1 95.5 175 ARG A C 1
ATOM 1351 O O . ARG A 1 175 ? 6.418 37.094 -7.996 1 95.5 175 ARG A O 1
ATOM 1358 N N . ASN A 1 176 ? 7.656 35.844 -6.73 1 93.25 176 ASN A N 1
ATOM 1359 C CA . ASN A 1 176 ? 8.906 36.281 -7.34 1 93.25 176 ASN A CA 1
ATOM 1360 C C . ASN A 1 176 ? 9.43 35.25 -8.344 1 93.25 176 ASN A C 1
ATOM 1362 O O . ASN A 1 176 ? 9.93 34.188 -7.949 1 93.25 176 ASN A O 1
ATOM 1366 N N . GLN A 1 177 ? 9.469 35.625 -9.484 1 92.12 177 GLN A N 1
ATOM 1367 C CA . GLN A 1 177 ? 9.82 34.688 -10.57 1 92.12 177 GLN A CA 1
ATOM 1368 C C . GLN A 1 177 ? 11.273 34.25 -10.461 1 92.12 177 GLN A C 1
ATOM 1370 O O . GLN A 1 177 ? 11.586 33.094 -10.734 1 92.12 177 GLN A O 1
ATOM 1375 N N . ALA A 1 178 ? 12.078 35.156 -10.172 1 91.06 178 ALA A N 1
ATOM 1376 C CA . ALA A 1 178 ? 13.5 34.812 -10.055 1 91.06 178 ALA A CA 1
ATOM 1377 C C . ALA A 1 178 ? 13.727 33.812 -8.938 1 91.06 178 ALA A C 1
ATOM 1379 O O . ALA A 1 178 ? 14.453 32.812 -9.117 1 91.06 178 ALA A O 1
ATOM 1380 N N . THR A 1 179 ? 13.141 34.031 -7.852 1 88.06 179 THR A N 1
ATOM 1381 C CA . THR A 1 179 ? 13.25 33.125 -6.711 1 88.06 179 THR A CA 1
ATOM 1382 C C . THR A 1 179 ? 12.656 31.766 -7.047 1 88.06 179 THR A C 1
ATOM 1384 O O . THR A 1 179 ? 13.242 30.719 -6.727 1 88.06 179 THR A O 1
ATOM 1387 N N . ARG A 1 180 ? 11.594 31.766 -7.699 1 90.19 180 ARG A N 1
ATOM 1388 C CA . ARG A 1 180 ? 10.906 30.547 -8.109 1 90.19 180 ARG A CA 1
ATOM 1389 C C . ARG A 1 180 ? 11.789 29.719 -9.039 1 90.19 180 ARG A C 1
ATOM 1391 O O . ARG A 1 180 ? 11.953 28.516 -8.836 1 90.19 180 ARG A O 1
ATOM 1398 N N . ALA A 1 181 ? 12.328 30.375 -9.945 1 90.25 181 ALA A N 1
ATOM 1399 C CA . ALA A 1 181 ? 13.164 29.688 -10.93 1 90.25 181 ALA A CA 1
ATOM 1400 C C . ALA A 1 181 ? 14.391 29.062 -10.266 1 90.25 181 ALA A C 1
ATOM 1402 O O . ALA A 1 181 ? 14.781 27.953 -10.602 1 90.25 181 ALA A O 1
ATOM 1403 N N . GLU A 1 182 ? 14.953 29.703 -9.445 1 86.81 182 GLU A N 1
ATOM 1404 C CA . GLU A 1 182 ? 16.125 29.219 -8.734 1 86.81 182 GLU A CA 1
ATOM 1405 C C . GLU A 1 182 ? 15.805 27.984 -7.902 1 86.81 182 GLU A C 1
ATOM 1407 O O . GLU A 1 182 ? 16.531 26.984 -7.945 1 86.81 182 GLU A O 1
ATOM 1412 N N . VAL A 1 183 ? 14.758 28.078 -7.27 1 86.81 183 VAL A N 1
ATOM 1413 C CA . VAL A 1 183 ? 14.375 27.016 -6.348 1 86.81 183 VAL A CA 1
ATOM 1414 C C . VAL A 1 183 ? 13.969 25.781 -7.137 1 86.81 183 VAL A C 1
ATOM 1416 O O . VAL A 1 183 ? 14.359 24.656 -6.789 1 86.81 183 VAL A O 1
ATOM 1419 N N . LEU A 1 184 ? 13.203 25.969 -8.172 1 87.69 184 LEU A N 1
ATOM 1420 C CA . LEU A 1 184 ? 12.734 24.828 -8.969 1 87.69 184 LEU A CA 1
ATOM 1421 C C . LEU A 1 184 ? 13.906 24.125 -9.648 1 87.69 184 LEU A C 1
ATOM 1423 O O . LEU A 1 184 ? 13.883 22.906 -9.82 1 87.69 184 LEU A O 1
ATOM 1427 N N . ARG A 1 185 ? 14.977 24.875 -9.961 1 85.62 185 ARG A N 1
ATOM 1428 C CA . ARG A 1 185 ? 16.188 24.297 -10.539 1 85.62 185 ARG A CA 1
ATOM 1429 C C . ARG A 1 185 ? 16.891 23.391 -9.531 1 85.62 185 ARG A C 1
ATOM 1431 O O . ARG A 1 185 ? 17.438 22.344 -9.898 1 85.62 185 ARG A O 1
ATOM 1438 N N . LEU A 1 186 ? 16.688 23.719 -8.328 1 82.81 186 LEU A N 1
ATOM 1439 C CA . LEU A 1 186 ? 17.391 22.984 -7.273 1 82.81 186 LEU A CA 1
ATOM 1440 C C . LEU A 1 186 ? 16.594 21.75 -6.859 1 82.81 186 LEU A C 1
ATOM 1442 O O . LEU A 1 186 ? 17.172 20.75 -6.434 1 82.81 186 LEU A O 1
ATOM 1446 N N . ILE A 1 187 ? 15.375 21.875 -6.988 1 81.62 187 ILE A N 1
ATOM 1447 C CA . ILE A 1 187 ? 14.492 20.828 -6.477 1 81.62 187 ILE A CA 1
ATOM 1448 C C . ILE A 1 187 ? 14.438 19.656 -7.461 1 81.62 187 ILE A C 1
ATOM 1450 O O . ILE A 1 187 ? 14.344 18.5 -7.059 1 81.62 187 ILE A O 1
ATOM 1454 N N . THR A 1 188 ? 14.391 19.781 -8.797 1 71 188 THR A N 1
ATOM 1455 C CA . THR A 1 188 ? 14.133 18.75 -9.805 1 71 188 THR A CA 1
ATOM 1456 C C . THR A 1 188 ? 15.445 18.156 -10.312 1 71 188 THR A C 1
ATOM 1458 O O . THR A 1 188 ? 15.445 17.156 -11.023 1 71 188 THR A O 1
ATOM 1461 N N . HIS A 1 189 ? 16.641 18.875 -10.07 1 65.31 189 HIS A N 1
ATOM 1462 C CA . HIS A 1 189 ? 17.922 18.438 -10.648 1 65.31 189 HIS A CA 1
ATOM 1463 C C . HIS A 1 189 ? 18.891 18 -9.562 1 65.31 189 HIS A C 1
ATOM 1465 O O . HIS A 1 189 ? 18.844 18.5 -8.438 1 65.31 189 HIS A O 1
ATOM 1471 N N . MET B 1 1 ? -19.078 -20.453 1.838 1 41.75 1 MET B N 1
ATOM 1472 C CA . MET B 1 1 ? -18.938 -19.109 1.308 1 41.75 1 MET B CA 1
ATOM 1473 C C . MET B 1 1 ? -18.703 -19.125 -0.198 1 41.75 1 MET B C 1
ATOM 1475 O O . MET B 1 1 ? -17.922 -19.953 -0.694 1 41.75 1 MET B O 1
ATOM 1479 N N . SER B 1 2 ? -19.688 -18.531 -0.842 1 51.62 2 SER B N 1
ATOM 1480 C CA . SER B 1 2 ? -19.609 -18.656 -2.295 1 51.62 2 SER B CA 1
ATOM 1481 C C . SER B 1 2 ? -18.266 -18.203 -2.822 1 51.62 2 SER B C 1
ATOM 1483 O O . SER B 1 2 ? -17.719 -17.188 -2.369 1 51.62 2 SER B O 1
ATOM 1485 N N . ASN B 1 3 ? -17.516 -19.109 -3.416 1 67.56 3 ASN B N 1
ATOM 1486 C CA . ASN B 1 3 ? -16.203 -18.969 -4.016 1 67.56 3 ASN B CA 1
ATOM 1487 C C . ASN B 1 3 ? -16.203 -17.922 -5.129 1 67.56 3 ASN B C 1
ATOM 1489 O O . ASN B 1 3 ? -15.25 -17.828 -5.902 1 67.56 3 ASN B O 1
ATOM 1493 N N . ASN B 1 4 ? -17.375 -17.172 -5.113 1 88.88 4 ASN B N 1
ATOM 1494 C CA . ASN B 1 4 ? -17.5 -16.141 -6.129 1 88.88 4 ASN B CA 1
ATOM 1495 C C . ASN B 1 4 ? -17.328 -14.742 -5.539 1 88.88 4 ASN B C 1
ATOM 1497 O O . ASN B 1 4 ? -17.406 -14.562 -4.324 1 88.88 4 ASN B O 1
ATOM 1501 N N . PHE B 1 5 ? -17.094 -13.891 -6.371 1 97.44 5 PHE B N 1
ATOM 1502 C CA . PHE B 1 5 ? -16.922 -12.5 -5.953 1 97.44 5 PHE B CA 1
ATOM 1503 C C . PHE B 1 5 ? -18.25 -11.883 -5.539 1 97.44 5 PHE B C 1
ATOM 1505 O O . PHE B 1 5 ? -19.219 -11.906 -6.309 1 97.44 5 PHE B O 1
ATOM 1512 N N . ASP B 1 6 ? -18.375 -11.461 -4.367 1 98.25 6 ASP B N 1
ATOM 1513 C CA . ASP B 1 6 ? -19.547 -10.789 -3.814 1 98.25 6 ASP B CA 1
ATOM 1514 C C . ASP B 1 6 ? -19.359 -9.273 -3.816 1 98.25 6 ASP B C 1
ATOM 1516 O O . ASP B 1 6 ? -18.828 -8.703 -2.861 1 98.25 6 ASP B O 1
ATOM 1520 N N . TYR B 1 7 ? -19.875 -8.602 -4.836 1 98.19 7 TYR B N 1
ATOM 1521 C CA . TYR B 1 7 ? -19.656 -7.18 -5.066 1 98.19 7 TYR B CA 1
ATOM 1522 C C . TYR B 1 7 ? -20.188 -6.352 -3.91 1 98.19 7 TYR B C 1
ATOM 1524 O O . TYR B 1 7 ? -19.5 -5.461 -3.404 1 98.19 7 TYR B O 1
ATOM 1532 N N . GLU B 1 8 ? -21.406 -6.582 -3.498 1 98.44 8 GLU B N 1
ATOM 1533 C CA . GLU B 1 8 ? -22.047 -5.785 -2.451 1 98.44 8 GLU B CA 1
ATOM 1534 C C . GLU B 1 8 ? -21.312 -5.934 -1.122 1 98.44 8 GLU B C 1
ATOM 1536 O O . GLU B 1 8 ? -21.172 -4.965 -0.37 1 98.44 8 GLU B O 1
ATOM 1541 N N . ARG B 1 9 ? -20.891 -7.121 -0.842 1 98.56 9 ARG B N 1
ATOM 1542 C CA . ARG B 1 9 ? -20.141 -7.352 0.383 1 98.56 9 ARG B CA 1
ATOM 1543 C C . ARG B 1 9 ? -18.797 -6.613 0.35 1 98.56 9 ARG B C 1
ATOM 1545 O O . ARG B 1 9 ? -18.359 -6.078 1.367 1 98.56 9 ARG B O 1
ATOM 1552 N N . ALA B 1 10 ? -18.094 -6.625 -0.795 1 98.69 10 ALA B N 1
ATOM 1553 C CA . ALA B 1 10 ? -16.844 -5.883 -0.957 1 98.69 10 ALA B CA 1
ATOM 1554 C C . ALA B 1 10 ? -17.078 -4.383 -0.789 1 98.69 10 ALA B C 1
ATOM 1556 O O . ALA B 1 10 ? -16.297 -3.701 -0.116 1 98.69 10 ALA B O 1
ATOM 1557 N N . ARG B 1 11 ? -18.109 -3.875 -1.435 1 98.62 11 ARG B N 1
ATOM 1558 C CA . ARG B 1 11 ? -18.469 -2.463 -1.341 1 98.62 11 ARG B CA 1
ATOM 1559 C C . ARG B 1 11 ? -18.703 -2.055 0.108 1 98.62 11 ARG B C 1
ATOM 1561 O O . ARG B 1 11 ? -18.219 -1.02 0.56 1 98.62 11 ARG B O 1
ATOM 1568 N N . GLN B 1 12 ? -19.438 -2.889 0.841 1 98.75 12 GLN B N 1
ATOM 1569 C CA . GLN B 1 12 ? -19.734 -2.604 2.238 1 98.75 12 GLN B CA 1
ATOM 1570 C C . GLN B 1 12 ? -18.484 -2.664 3.102 1 98.75 12 GLN B C 1
ATOM 1572 O O . GLN B 1 12 ? -18.328 -1.872 4.035 1 98.75 12 GLN B O 1
ATOM 1577 N N . ALA B 1 13 ? -17.672 -3.625 2.828 1 98.75 13 ALA B N 1
ATOM 1578 C CA . ALA B 1 13 ? -16.406 -3.725 3.557 1 98.75 13 ALA B CA 1
ATOM 1579 C C . ALA B 1 13 ? -15.57 -2.453 3.391 1 98.75 13 ALA B C 1
ATOM 1581 O O . ALA B 1 13 ? -14.984 -1.959 4.355 1 98.75 13 ALA B O 1
ATOM 1582 N N . ALA B 1 14 ? -15.523 -1.946 2.16 1 98.69 14 ALA B N 1
ATOM 1583 C CA . ALA B 1 14 ? -14.805 -0.704 1.896 1 98.69 14 ALA B CA 1
ATOM 1584 C C . ALA B 1 14 ? -15.422 0.464 2.658 1 98.69 14 ALA B C 1
ATOM 1586 O O . ALA B 1 14 ? -14.711 1.28 3.244 1 98.69 14 ALA B O 1
ATOM 1587 N N . TYR B 1 15 ? -16.734 0.54 2.648 1 98.62 15 TYR B N 1
ATOM 1588 C CA . TYR B 1 15 ? -17.453 1.568 3.396 1 98.62 15 TYR B CA 1
ATOM 1589 C C . TYR B 1 15 ? -17.125 1.484 4.883 1 98.62 15 TYR B C 1
ATOM 1591 O O . TYR B 1 15 ? -16.828 2.5 5.52 1 98.62 15 TYR B O 1
ATOM 1599 N N . ASP B 1 16 ? -17.172 0.334 5.363 1 98.56 16 ASP B N 1
ATOM 1600 C CA . ASP B 1 16 ? -16.922 0.121 6.785 1 98.56 16 ASP B CA 1
ATOM 1601 C C . ASP B 1 16 ? -15.477 0.468 7.141 1 98.56 16 ASP B C 1
ATOM 1603 O O . ASP B 1 16 ? -15.211 0.97 8.234 1 98.56 16 ASP B O 1
ATOM 1607 N N . LEU B 1 17 ? -14.562 0.101 6.309 1 98.56 17 LEU B N 1
ATOM 1608 C CA . LEU B 1 17 ? -13.164 0.451 6.551 1 98.56 17 LEU B CA 1
ATOM 1609 C C . LEU B 1 17 ? -12.992 1.963 6.648 1 98.56 17 LEU B C 1
ATOM 1611 O O . LEU B 1 17 ? -12.289 2.455 7.531 1 98.56 17 LEU B O 1
ATOM 1615 N N . LEU B 1 18 ? -13.617 2.76 5.66 1 98.5 18 LEU B N 1
ATOM 1616 C CA . LEU B 1 18 ? -13.555 4.215 5.695 1 98.5 18 LEU B CA 1
ATOM 1617 C C . LEU B 1 18 ? -14.094 4.75 7.02 1 98.5 18 LEU B C 1
ATOM 1619 O O . LEU B 1 18 ? -13.492 5.641 7.625 1 98.5 18 LEU B O 1
ATOM 1623 N N . CYS B 1 19 ? -15.211 4.117 7.539 1 98.19 19 CYS B N 1
ATOM 1624 C CA . CYS B 1 19 ? -15.766 4.512 8.828 1 98.19 19 CYS B CA 1
ATOM 1625 C C . CYS B 1 19 ? -14.805 4.164 9.961 1 98.19 19 CYS B C 1
ATOM 1627 O O . CYS B 1 19 ? -14.602 4.965 10.875 1 98.19 19 CYS B O 1
ATOM 1629 N N . ALA B 1 20 ? -14.234 3.049 9.812 1 98.5 20 ALA B N 1
ATOM 1630 C CA . ALA B 1 20 ? -13.367 2.525 10.875 1 98.5 20 ALA B CA 1
ATOM 1631 C C . ALA B 1 20 ? -12.141 3.412 11.07 1 98.5 20 ALA B C 1
ATOM 1633 O O . ALA B 1 20 ? -11.68 3.602 12.195 1 98.5 20 ALA B O 1
ATOM 1634 N N . ILE B 1 21 ? -11.617 3.973 10.016 1 97.88 21 ILE B N 1
ATOM 1635 C CA . ILE B 1 21 ? -10.383 4.75 10.125 1 97.88 21 ILE B CA 1
ATOM 1636 C C . ILE B 1 21 ? -10.711 6.188 10.523 1 97.88 21 ILE B C 1
ATOM 1638 O O . ILE B 1 21 ? -9.812 7 10.742 1 97.88 21 ILE B O 1
ATOM 1642 N N . GLY B 1 22 ? -12.023 6.531 10.578 1 97.06 22 GLY B N 1
ATOM 1643 C CA . GLY B 1 22 ? -12.445 7.848 11.031 1 97.06 22 GLY B CA 1
ATOM 1644 C C . GLY B 1 22 ? -12.758 8.805 9.898 1 97.06 22 GLY B C 1
ATOM 1645 O O . GLY B 1 22 ? -12.836 10.016 10.102 1 97.06 22 GLY B O 1
ATOM 1646 N N . GLU B 1 23 ? -12.922 8.258 8.664 1 96.06 23 GLU B N 1
ATOM 1647 C CA . GLU B 1 23 ? -13.312 9.078 7.523 1 96.06 23 GLU B CA 1
ATOM 1648 C C . GLU B 1 23 ? -14.828 9.25 7.453 1 96.06 23 GLU B C 1
ATOM 1650 O O . GLU B 1 23 ? -15.57 8.523 8.125 1 96.06 23 GLU B O 1
ATOM 1655 N N . ASP B 1 24 ? -15.195 10.32 6.777 1 95.44 24 ASP B N 1
ATOM 1656 C CA . ASP B 1 24 ? -16.594 10.516 6.402 1 95.44 24 ASP B CA 1
ATOM 1657 C C . ASP B 1 24 ? -16.844 10.047 4.969 1 95.44 24 ASP B C 1
ATOM 1659 O O . ASP B 1 24 ? -16.594 10.797 4.016 1 95.44 24 ASP B O 1
ATOM 1663 N N . PRO B 1 25 ? -17.406 8.844 4.816 1 95.56 25 PRO B N 1
ATOM 1664 C CA . PRO B 1 25 ? -17.578 8.289 3.473 1 95.56 25 PRO B CA 1
ATOM 1665 C C . PRO B 1 25 ? -18.516 9.133 2.609 1 95.56 25 PRO B C 1
ATOM 1667 O O . PRO B 1 25 ? -18.594 8.93 1.395 1 95.56 25 PRO B O 1
ATOM 1670 N N . SER B 1 26 ? -19.234 10.062 3.256 1 95.44 26 SER B N 1
ATOM 1671 C CA . SER B 1 26 ? -20.188 10.867 2.494 1 95.44 26 SER B CA 1
ATOM 1672 C C . SER B 1 26 ? -19.531 12.148 1.984 1 95.44 26 SER B C 1
ATOM 1674 O O . SER B 1 26 ? -20.125 12.875 1.179 1 95.44 26 SER B O 1
ATOM 1676 N N . ARG B 1 27 ? -18.328 12.422 2.32 1 95 27 ARG B N 1
ATOM 1677 C CA . ARG B 1 27 ? -17.688 13.656 1.856 1 95 27 ARG B CA 1
ATOM 1678 C C . ARG B 1 27 ? -17.297 13.547 0.385 1 95 27 ARG B C 1
ATOM 1680 O O . ARG B 1 27 ? -17.125 12.445 -0.138 1 95 27 ARG B O 1
ATOM 1687 N N . PRO B 1 28 ? -17.109 14.766 -0.261 1 93.44 28 PRO B N 1
ATOM 1688 C CA . PRO B 1 28 ? -16.625 14.75 -1.647 1 93.44 28 PRO B CA 1
ATOM 1689 C C . PRO B 1 28 ? -15.305 14 -1.812 1 93.44 28 PRO B C 1
ATOM 1691 O O . PRO B 1 28 ? -14.406 14.141 -0.98 1 93.44 28 PRO B O 1
ATOM 1694 N N . GLY B 1 29 ? -15.172 13.156 -2.721 1 93 29 GLY B N 1
ATOM 1695 C CA . GLY B 1 29 ? -13.961 12.383 -2.971 1 93 29 GLY B CA 1
ATOM 1696 C C . GLY B 1 29 ? -14.086 10.938 -2.531 1 93 29 GLY B C 1
ATOM 1697 O O . GLY B 1 29 ? -13.391 10.062 -3.061 1 93 29 GLY B O 1
ATOM 1698 N N . LEU B 1 30 ? -15.016 10.703 -1.525 1 97.19 30 LEU B N 1
ATOM 1699 C CA . LEU B 1 30 ? -15.086 9.352 -0.979 1 97.19 30 LEU B CA 1
ATOM 1700 C C . LEU B 1 30 ? -16.438 8.711 -1.302 1 97.19 30 LEU B C 1
ATOM 1702 O O . LEU B 1 30 ? -16.594 7.496 -1.144 1 97.19 30 LEU B O 1
ATOM 1706 N N . GLU B 1 31 ? -17.391 9.5 -1.791 1 97.19 31 GLU B N 1
ATOM 1707 C CA . GLU B 1 31 ? -18.75 9.008 -1.994 1 97.19 31 GLU B CA 1
ATOM 1708 C C . GLU B 1 31 ? -18.766 7.758 -2.869 1 97.19 31 GLU B C 1
ATOM 1710 O O . GLU B 1 31 ? -19.531 6.824 -2.611 1 97.19 31 GLU B O 1
ATOM 1715 N N . GLU B 1 32 ? -17.969 7.793 -3.879 1 98 32 GLU B N 1
ATOM 1716 C CA . GLU B 1 32 ? -17.953 6.684 -4.828 1 98 32 GLU B CA 1
ATOM 1717 C C . GLU B 1 32 ? -16.844 5.699 -4.508 1 98 32 GLU B C 1
ATOM 1719 O O . GLU B 1 32 ? -16.641 4.715 -5.223 1 98 32 GLU B O 1
ATOM 1724 N N . THR B 1 33 ? -16.094 5.957 -3.443 1 98.5 33 THR B N 1
ATOM 1725 C CA . THR B 1 33 ? -14.906 5.172 -3.135 1 98.5 33 THR B CA 1
ATOM 1726 C C . THR B 1 33 ? -15.273 3.723 -2.834 1 98.5 33 THR B C 1
ATOM 1728 O O . THR B 1 33 ? -14.641 2.797 -3.346 1 98.5 33 THR B O 1
ATOM 1731 N N . PRO B 1 34 ? -16.344 3.459 -2.047 1 98.62 34 PRO B N 1
ATOM 1732 C CA . PRO B 1 34 ? -16.672 2.055 -1.792 1 98.62 34 PRO B CA 1
ATOM 1733 C C . PRO B 1 34 ? -16.922 1.268 -3.074 1 98.62 34 PRO B C 1
ATOM 1735 O O . PRO B 1 34 ? -16.453 0.137 -3.215 1 98.62 34 PRO B O 1
ATOM 1738 N N . ASP B 1 35 ? -17.594 1.893 -4.027 1 98.56 35 ASP B N 1
ATOM 1739 C CA . ASP B 1 35 ? -17.875 1.259 -5.316 1 98.56 35 ASP B CA 1
ATOM 1740 C C . ASP B 1 35 ? -16.578 1.029 -6.102 1 98.56 35 ASP B C 1
ATOM 1742 O O . ASP B 1 35 ? -16.375 -0.047 -6.664 1 98.56 35 ASP B O 1
ATOM 1746 N N . ARG B 1 36 ? -15.734 2.012 -6.145 1 98.44 36 ARG B N 1
ATOM 1747 C CA . ARG B 1 36 ? -14.477 1.936 -6.883 1 98.44 36 ARG B CA 1
ATOM 1748 C C . ARG B 1 36 ? -13.555 0.884 -6.281 1 98.44 36 ARG B C 1
ATOM 1750 O O . ARG B 1 36 ? -12.852 0.176 -7.012 1 98.44 36 ARG B O 1
ATOM 1757 N N . VAL B 1 37 ? -13.555 0.777 -4.949 1 98.62 37 VAL B N 1
ATOM 1758 C CA . VAL B 1 37 ? -12.742 -0.223 -4.262 1 98.62 37 VAL B CA 1
ATOM 1759 C C . VAL B 1 37 ? -13.266 -1.622 -4.586 1 98.62 37 VAL B C 1
ATOM 1761 O O . VAL B 1 37 ? -12.477 -2.535 -4.855 1 98.62 37 VAL B O 1
ATOM 1764 N N . ALA B 1 38 ? -14.578 -1.786 -4.551 1 98.62 38 ALA B N 1
ATOM 1765 C CA . ALA B 1 38 ? -15.164 -3.08 -4.895 1 98.62 38 ALA B CA 1
ATOM 1766 C C . ALA B 1 38 ? -14.781 -3.494 -6.312 1 98.62 38 ALA B C 1
ATOM 1768 O O . ALA B 1 38 ? -14.367 -4.633 -6.543 1 98.62 38 ALA B O 1
ATOM 1769 N N . ARG B 1 39 ? -14.844 -2.578 -7.25 1 97.94 39 ARG B N 1
ATOM 1770 C CA . ARG B 1 39 ? -14.477 -2.865 -8.633 1 97.94 39 ARG B CA 1
ATOM 1771 C C . ARG B 1 39 ? -12.992 -3.203 -8.742 1 97.94 39 ARG B C 1
ATOM 1773 O O . ARG B 1 39 ? -12.609 -4.105 -9.484 1 97.94 39 ARG B O 1
ATOM 1780 N N . ALA B 1 40 ? -12.195 -2.451 -8.008 1 98.25 40 ALA B N 1
ATOM 1781 C CA . ALA B 1 40 ? -10.758 -2.707 -8.016 1 98.25 40 ALA B CA 1
ATOM 1782 C C . ALA B 1 40 ? -10.453 -4.117 -7.516 1 98.25 40 ALA B C 1
ATOM 1784 O O . ALA B 1 40 ? -9.664 -4.84 -8.133 1 98.25 40 ALA B O 1
ATOM 1785 N N . TRP B 1 41 ? -11.094 -4.504 -6.48 1 98.25 41 TRP B N 1
ATOM 1786 C CA . TRP B 1 41 ? -10.797 -5.801 -5.883 1 98.25 41 TRP B CA 1
ATOM 1787 C C . TRP B 1 41 ? -11.344 -6.934 -6.746 1 98.25 41 TRP B C 1
ATOM 1789 O O . TRP B 1 41 ? -10.797 -8.039 -6.75 1 98.25 41 TRP B O 1
ATOM 1799 N N . ARG B 1 42 ? -12.422 -6.691 -7.465 1 97.75 42 ARG B N 1
ATOM 1800 C CA . ARG B 1 42 ? -12.875 -7.68 -8.438 1 97.75 42 ARG B CA 1
ATOM 1801 C C . ARG B 1 42 ? -11.789 -7.996 -9.453 1 97.75 42 ARG B C 1
ATOM 1803 O O . ARG B 1 42 ? -11.578 -9.156 -9.805 1 97.75 42 ARG B O 1
ATOM 1810 N N . GLU B 1 43 ? -11.078 -6.984 -9.898 1 96.5 43 GLU B N 1
ATOM 1811 C CA . GLU B 1 43 ? -9.977 -7.148 -10.852 1 96.5 43 GLU B CA 1
ATOM 1812 C C . GLU B 1 43 ? -8.766 -7.801 -10.188 1 96.5 43 GLU B C 1
ATOM 1814 O O . GLU B 1 43 ? -8.141 -8.688 -10.766 1 96.5 43 GLU B O 1
ATOM 1819 N N . LEU B 1 44 ? -8.469 -7.41 -8.922 1 97.19 44 LEU B N 1
ATOM 1820 C CA . LEU B 1 44 ? -7.242 -7.793 -8.234 1 97.19 44 LEU B CA 1
ATOM 1821 C C . LEU B 1 44 ? -7.328 -9.227 -7.73 1 97.19 44 LEU B C 1
ATOM 1823 O O . LEU B 1 44 ? -6.312 -9.828 -7.371 1 97.19 44 LEU B O 1
ATOM 1827 N N . SER B 1 45 ? -8.539 -9.797 -7.742 1 97.69 45 SER B N 1
ATOM 1828 C CA . SER B 1 45 ? -8.719 -11.125 -7.164 1 97.69 45 SER B CA 1
ATOM 1829 C C . SER B 1 45 ? -9.203 -12.125 -8.203 1 97.69 45 SER B C 1
ATOM 1831 O O . SER B 1 45 ? -9.695 -13.203 -7.863 1 97.69 45 SER B O 1
ATOM 1833 N N . VAL B 1 46 ? -9.094 -11.766 -9.445 1 96.06 46 VAL B N 1
ATOM 1834 C CA . VAL B 1 46 ? -9.633 -12.594 -10.523 1 96.06 46 VAL B CA 1
ATOM 1835 C C . VAL B 1 46 ? -8.961 -13.969 -10.508 1 96.06 46 VAL B C 1
ATOM 1837 O O . VAL B 1 46 ? -9.578 -14.977 -10.836 1 96.06 46 VAL B O 1
ATOM 1840 N N . GLY B 1 47 ? -7.742 -14.086 -10.062 1 96.06 47 GLY B N 1
ATOM 1841 C CA . GLY B 1 47 ? -6.992 -15.328 -10.023 1 96.06 47 GLY B CA 1
ATOM 1842 C C . GLY B 1 47 ? -7.59 -16.359 -9.086 1 96.06 47 GLY B C 1
ATOM 1843 O O . GLY B 1 47 ? -7.258 -17.547 -9.156 1 96.06 47 GLY B O 1
ATOM 1844 N N . LEU B 1 48 ? -8.469 -15.914 -8.156 1 96.5 48 LEU B N 1
ATOM 1845 C CA . LEU B 1 48 ? -9.172 -16.812 -7.262 1 96.5 48 LEU B CA 1
ATOM 1846 C C . LEU B 1 48 ? -10.258 -17.594 -8.008 1 96.5 48 LEU B C 1
ATOM 1848 O O . LEU B 1 48 ? -10.734 -18.625 -7.531 1 96.5 48 LEU B O 1
ATOM 1852 N N . HIS B 1 49 ? -10.625 -17.109 -9.203 1 95.62 49 HIS B N 1
ATOM 1853 C CA . HIS B 1 49 ? -11.836 -17.625 -9.836 1 95.62 49 HIS B CA 1
ATOM 1854 C C . HIS B 1 49 ? -11.531 -18.203 -11.211 1 95.62 49 HIS B C 1
ATOM 1856 O O . HIS B 1 49 ? -12.445 -18.484 -11.992 1 95.62 49 HIS B O 1
ATOM 1862 N N . GLU B 1 50 ? -10.312 -18.312 -11.523 1 93.62 50 GLU B N 1
ATOM 1863 C CA . GLU B 1 50 ? -9.898 -18.922 -12.789 1 93.62 50 GLU B CA 1
ATOM 1864 C C . GLU B 1 50 ? -8.656 -19.781 -12.617 1 93.62 50 GLU B C 1
ATOM 1866 O O . GLU B 1 50 ? -8.039 -19.781 -11.547 1 93.62 50 GLU B O 1
ATOM 1871 N N . ASP B 1 51 ? -8.445 -20.609 -13.617 1 95.38 51 ASP B N 1
ATOM 1872 C CA . ASP B 1 51 ? -7.18 -21.328 -13.703 1 95.38 51 ASP B CA 1
ATOM 1873 C C . ASP B 1 51 ? -6.172 -20.562 -14.555 1 95.38 51 ASP B C 1
ATOM 1875 O O . ASP B 1 51 ? -6.195 -20.641 -15.781 1 95.38 51 ASP B O 1
ATOM 1879 N N . PRO B 1 52 ? -5.227 -19.938 -13.852 1 94.56 52 PRO B N 1
ATOM 1880 C CA . PRO B 1 52 ? -4.277 -19.125 -14.617 1 94.56 52 PRO B CA 1
ATOM 1881 C C . PRO B 1 52 ? -3.426 -19.953 -15.57 1 94.56 52 PRO B C 1
ATOM 1883 O O . PRO B 1 52 ? -2.918 -19.422 -16.562 1 94.56 52 PRO B O 1
ATOM 1886 N N . GLY B 1 53 ? -3.262 -21.219 -15.344 1 95.31 53 GLY B N 1
ATOM 1887 C CA . GLY B 1 53 ? -2.49 -22.094 -16.203 1 95.31 53 GLY B CA 1
ATOM 1888 C C . GLY B 1 53 ? -3.201 -22.422 -17.5 1 95.31 53 GLY B C 1
ATOM 1889 O O . GLY B 1 53 ? -2.58 -22.906 -18.453 1 95.31 53 GLY B O 1
ATOM 1890 N N . ALA B 1 54 ? -4.527 -22.172 -17.562 1 93.94 54 ALA B N 1
ATOM 1891 C CA . ALA B 1 54 ? -5.309 -22.5 -18.766 1 93.94 54 ALA B CA 1
ATOM 1892 C C . ALA B 1 54 ? -4.82 -21.703 -19.969 1 93.94 54 ALA B C 1
ATOM 1894 O O . ALA B 1 54 ? -4.953 -22.156 -21.109 1 93.94 54 ALA B O 1
ATOM 1895 N N . HIS B 1 55 ? -4.188 -20.562 -19.719 1 90.38 55 HIS B N 1
ATOM 1896 C CA . HIS B 1 55 ? -3.67 -19.719 -20.781 1 90.38 55 HIS B CA 1
ATOM 1897 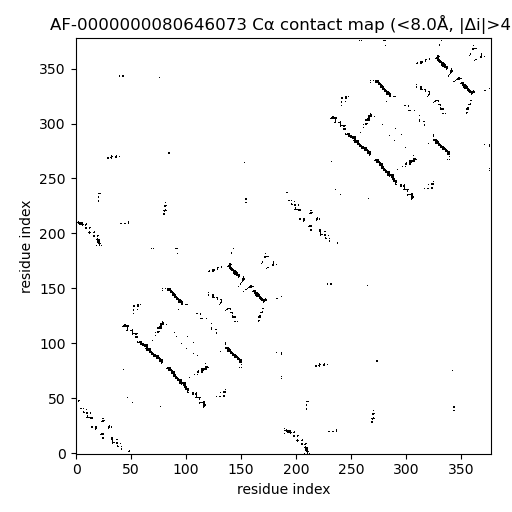C C . HIS B 1 55 ? -2.547 -20.406 -21.547 1 90.38 55 HIS B C 1
ATOM 1899 O O . HIS B 1 55 ? -2.256 -20.047 -22.688 1 90.38 55 HIS B O 1
ATOM 1905 N N . LEU B 1 56 ? -1.913 -21.453 -21.016 1 93 56 LEU B N 1
ATOM 1906 C CA . LEU B 1 56 ? -0.724 -22.094 -21.562 1 93 56 LEU B CA 1
ATOM 1907 C C . LEU B 1 56 ? -1.105 -23.266 -22.469 1 93 56 LEU B C 1
ATOM 1909 O O . LEU B 1 56 ? -0.245 -23.859 -23.125 1 93 56 LEU B O 1
ATOM 1913 N N . GLU B 1 57 ? -2.301 -23.547 -22.516 1 89.44 57 GLU B N 1
ATOM 1914 C CA . GLU B 1 57 ? -2.738 -24.75 -23.234 1 89.44 57 GLU B CA 1
ATOM 1915 C C . GLU B 1 57 ? -2.527 -24.594 -24.734 1 89.44 57 GLU B C 1
ATOM 1917 O O . GLU B 1 57 ? -2.291 -25.578 -25.438 1 89.44 57 GLU B O 1
ATOM 1922 N N . LYS B 1 58 ? -2.594 -23.344 -25.297 1 87 58 LYS B N 1
ATOM 1923 C CA . LYS B 1 58 ? -2.326 -23.141 -26.719 1 87 58 LYS B CA 1
ATOM 1924 C C . LYS B 1 58 ? -0.829 -23.188 -27 1 87 58 LYS B C 1
ATOM 1926 O O . LYS B 1 58 ? -0.064 -22.375 -26.469 1 87 58 LYS B O 1
ATOM 1931 N N . GLN B 1 59 ? -0.474 -24.234 -27.719 1 89.56 59 GLN B N 1
ATOM 1932 C CA . GLN B 1 59 ? 0.931 -24.422 -28.078 1 89.56 59 GLN B CA 1
ATOM 1933 C C . GLN B 1 59 ? 1.126 -24.453 -29.578 1 89.56 59 GLN B C 1
ATOM 1935 O O . GLN B 1 59 ? 0.176 -24.703 -30.328 1 89.56 59 GLN B O 1
ATOM 1940 N N . PHE B 1 60 ? 2.301 -24.094 -29.953 1 88.38 60 PHE B N 1
ATOM 1941 C CA . PHE B 1 60 ? 2.689 -24.062 -31.359 1 88.38 60 PHE B CA 1
ATOM 1942 C C . PHE B 1 60 ? 3.93 -24.922 -31.594 1 88.38 60 PHE B C 1
ATOM 1944 O O . PHE B 1 60 ? 4.84 -24.938 -30.75 1 88.38 60 PHE B O 1
ATOM 1951 N N . GLU B 1 61 ? 3.852 -25.562 -32.75 1 87 61 GLU B N 1
ATOM 1952 C CA . GLU B 1 61 ? 5.031 -26.312 -33.156 1 87 61 GLU B CA 1
ATOM 1953 C C . GLU B 1 61 ? 6.074 -25.422 -33.812 1 87 61 GLU B C 1
ATOM 1955 O O . GLU B 1 61 ? 5.809 -24.797 -34.844 1 87 61 GLU B O 1
ATOM 1960 N N . VAL B 1 62 ? 7.168 -25.219 -33.188 1 81.81 62 VAL B N 1
ATOM 1961 C CA . VAL B 1 62 ? 8.227 -24.391 -33.75 1 81.81 62 VAL B CA 1
ATOM 1962 C C . VAL B 1 62 ? 9.43 -25.266 -34.094 1 81.81 62 VAL B C 1
ATOM 1964 O O . VAL B 1 62 ? 10.227 -24.891 -34.969 1 81.81 62 VAL B O 1
ATOM 1967 N N . GLY B 1 63 ? 9.508 -26.438 -33.625 1 79.88 63 GLY B N 1
ATOM 1968 C CA . GLY B 1 63 ? 10.578 -27.359 -34 1 79.88 63 GLY B CA 1
ATOM 1969 C C . GLY B 1 63 ? 11.875 -27.094 -33.25 1 79.88 63 GLY B C 1
ATOM 1970 O O . GLY B 1 63 ? 12.953 -27.453 -33.719 1 79.88 63 GLY B O 1
ATOM 1971 N N . THR B 1 64 ? 11.883 -26.219 -32.219 1 75.12 64 THR B N 1
ATOM 1972 C CA . THR B 1 64 ? 13.094 -25.969 -31.438 1 75.12 64 THR B CA 1
ATOM 1973 C C . THR B 1 64 ? 12.93 -26.5 -30.016 1 75.12 64 THR B C 1
ATOM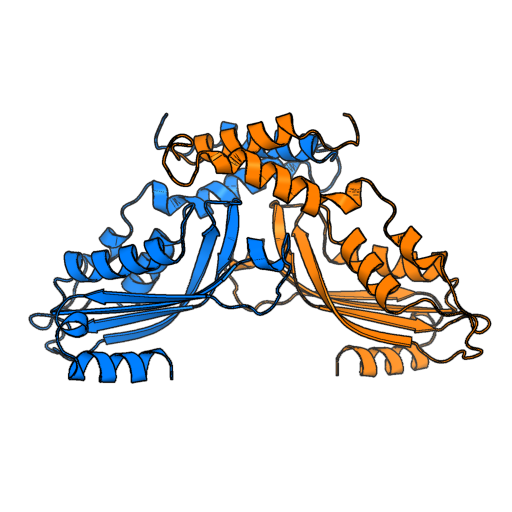 1975 O O . THR B 1 64 ? 11.828 -26.469 -29.469 1 75.12 64 THR B O 1
ATOM 1978 N N . ASP B 1 65 ? 14.062 -27.031 -29.594 1 81.5 65 ASP B N 1
ATOM 1979 C CA . ASP B 1 65 ? 14.117 -27.453 -28.203 1 81.5 65 ASP B CA 1
ATOM 1980 C C . ASP B 1 65 ? 15.07 -26.562 -27.391 1 81.5 65 ASP B C 1
ATOM 1982 O O . ASP B 1 65 ? 15.625 -27 -26.391 1 81.5 65 ASP B O 1
ATOM 1986 N N . GLU B 1 66 ? 15.148 -25.328 -27.938 1 87.25 66 GLU B N 1
ATOM 1987 C CA . GLU B 1 66 ? 16.016 -24.391 -27.25 1 87.25 66 GLU B CA 1
ATOM 1988 C C . GLU B 1 66 ? 15.258 -23.625 -26.172 1 87.25 66 GLU B C 1
ATOM 1990 O O . GLU B 1 66 ? 14.023 -23.547 -26.203 1 87.25 66 GLU B O 1
ATOM 1995 N N . ILE B 1 67 ? 16.016 -23.078 -25.266 1 90.69 67 ILE B N 1
ATOM 1996 C CA . ILE B 1 67 ? 15.469 -22.375 -24.109 1 90.69 67 ILE B CA 1
ATOM 1997 C C . ILE B 1 67 ? 14.656 -21.172 -24.578 1 90.69 67 ILE B C 1
ATOM 1999 O O . ILE B 1 67 ? 15.094 -20.422 -25.469 1 90.69 67 ILE B O 1
ATOM 2003 N N . VAL B 1 68 ? 13.453 -21.016 -24.062 1 92.69 68 VAL B N 1
ATOM 2004 C CA . VAL B 1 68 ? 12.641 -19.812 -24.219 1 92.69 68 VAL B CA 1
ATOM 2005 C C . VAL B 1 68 ? 12.68 -19 -22.922 1 92.69 68 VAL B C 1
ATOM 2007 O O . VAL B 1 68 ? 12.398 -19.531 -21.844 1 92.69 68 VAL B O 1
ATOM 2010 N N . LEU B 1 69 ? 13.055 -17.688 -23.047 1 93.12 69 LEU B N 1
ATOM 2011 C CA . LEU B 1 69 ? 13.211 -16.812 -21.891 1 93.12 69 LEU B CA 1
ATOM 2012 C C . LEU B 1 69 ? 12.445 -15.516 -22.078 1 93.12 69 LEU B C 1
ATOM 2014 O O . LEU B 1 69 ? 12.562 -14.859 -23.109 1 93.12 69 LEU B O 1
ATOM 2018 N N . ILE B 1 70 ? 11.609 -15.227 -21.219 1 94.69 70 ILE B N 1
ATOM 2019 C CA . ILE B 1 70 ? 10.945 -13.938 -21.141 1 94.69 70 ILE B CA 1
ATOM 2020 C C . ILE B 1 70 ? 11.32 -13.242 -19.828 1 94.69 70 ILE B C 1
ATOM 2022 O O . ILE B 1 70 ? 11.078 -13.773 -18.75 1 94.69 70 ILE B O 1
ATOM 2026 N N . ARG B 1 71 ? 11.898 -12.039 -19.953 1 94.25 71 ARG B N 1
ATOM 2027 C CA . ARG B 1 71 ? 12.359 -11.32 -18.766 1 94.25 71 ARG B CA 1
ATOM 2028 C C . ARG B 1 71 ? 11.523 -10.062 -18.531 1 94.25 71 ARG B C 1
ATOM 2030 O O . ARG B 1 71 ? 10.867 -9.57 -19.453 1 94.25 71 ARG B O 1
ATOM 2037 N N . ASP B 1 72 ? 11.508 -9.656 -17.391 1 95.06 72 ASP B N 1
ATOM 2038 C CA . ASP B 1 72 ? 10.992 -8.359 -16.953 1 95.06 72 ASP B CA 1
ATOM 2039 C C . ASP B 1 72 ? 9.492 -8.258 -17.203 1 95.06 72 ASP B C 1
ATOM 2041 O O . ASP B 1 72 ? 9.008 -7.254 -17.734 1 95.06 72 ASP B O 1
ATOM 2045 N N . ILE B 1 73 ? 8.797 -9.328 -16.891 1 95.94 73 ILE B N 1
ATOM 2046 C CA . ILE B 1 73 ? 7.34 -9.281 -16.875 1 95.94 73 ILE B CA 1
ATOM 2047 C C . ILE B 1 73 ? 6.859 -8.602 -15.594 1 95.94 73 ILE B C 1
ATOM 2049 O O . ILE B 1 73 ? 7 -9.148 -14.5 1 95.94 73 ILE B O 1
ATOM 2053 N N . PRO B 1 74 ? 6.348 -7.395 -15.758 1 96.38 74 PRO B N 1
ATOM 2054 C CA . PRO B 1 74 ? 5.832 -6.766 -14.539 1 96.38 74 PRO B CA 1
ATOM 2055 C C . PRO B 1 74 ? 4.688 -7.555 -13.906 1 96.38 74 PRO B C 1
ATOM 2057 O O . PRO B 1 74 ? 3.854 -8.117 -14.625 1 96.38 74 PRO B O 1
ATOM 2060 N N . PHE B 1 75 ? 4.734 -7.668 -12.594 1 97.56 75 PHE B N 1
ATOM 2061 C CA . PHE B 1 75 ? 3.611 -8.266 -11.883 1 97.56 75 PHE B CA 1
ATOM 2062 C C . PHE B 1 75 ? 3.205 -7.418 -10.688 1 97.56 75 PHE B C 1
ATOM 2064 O O . PHE B 1 75 ? 4.035 -6.707 -10.117 1 97.56 75 PHE B O 1
ATOM 2071 N N . TYR B 1 76 ? 1.938 -7.453 -10.359 1 98 76 TYR B N 1
ATOM 2072 C CA . TYR B 1 76 ? 1.338 -6.785 -9.211 1 98 76 TYR B CA 1
ATOM 2073 C C . TYR B 1 76 ? 0.421 -7.734 -8.445 1 98 76 TYR B C 1
ATOM 2075 O O . TYR B 1 76 ? -0.472 -8.352 -9.031 1 98 76 TYR B O 1
ATOM 2083 N N . SER B 1 77 ? 0.673 -7.902 -7.195 1 98.44 77 SER B N 1
ATOM 2084 C CA . SER B 1 77 ? -0.128 -8.758 -6.324 1 98.44 77 SER B CA 1
ATOM 2085 C C . SER B 1 77 ? -0.414 -8.07 -4.992 1 98.44 77 SER B C 1
ATOM 2087 O O . SER B 1 77 ? -0.17 -6.871 -4.84 1 98.44 77 SER B O 1
ATOM 2089 N N . VAL B 1 78 ? -1.143 -8.781 -4.066 1 98.19 78 VAL B N 1
ATOM 2090 C CA . VAL B 1 78 ? -1.389 -8.297 -2.711 1 98.19 78 VAL B CA 1
ATOM 2091 C C . VAL B 1 78 ? -0.947 -9.359 -1.7 1 98.19 78 VAL B C 1
ATOM 2093 O O . VAL B 1 78 ? -1.238 -10.547 -1.866 1 98.19 78 VAL B O 1
ATOM 2096 N N . CYS B 1 79 ? -0.158 -8.922 -0.764 1 97.56 79 CYS B N 1
ATOM 2097 C CA . CYS B 1 79 ? 0.305 -9.844 0.27 1 97.56 79 CYS B CA 1
ATOM 2098 C C . CYS B 1 79 ? -0.862 -10.367 1.098 1 97.56 79 CYS B C 1
ATOM 2100 O O . CYS B 1 79 ? -1.663 -9.578 1.612 1 97.56 79 CYS B O 1
ATOM 2102 N N . GLU B 1 80 ? -0.907 -11.648 1.305 1 97.69 80 GLU B N 1
ATOM 2103 C CA . GLU B 1 80 ? -2.047 -12.219 2.012 1 97.69 80 GLU B CA 1
ATOM 2104 C C . GLU B 1 80 ? -2.031 -11.836 3.488 1 97.69 80 GLU B C 1
ATOM 2106 O O . GLU B 1 80 ? -3.059 -11.914 4.168 1 97.69 80 GLU B O 1
ATOM 2111 N N . HIS B 1 81 ? -0.938 -11.367 3.998 1 96.44 81 HIS B N 1
ATOM 2112 C CA . HIS B 1 81 ? -0.811 -11.062 5.418 1 96.44 81 HIS B CA 1
ATOM 2113 C C . HIS B 1 81 ? -1.395 -9.695 5.742 1 96.44 81 HIS B C 1
ATOM 2115 O O . HIS B 1 81 ? -1.987 -9.5 6.809 1 96.44 81 HIS B O 1
ATOM 2121 N N . HIS B 1 82 ? -1.211 -8.719 4.844 1 97.69 82 HIS B N 1
ATOM 2122 C CA . HIS B 1 82 ? -1.615 -7.352 5.168 1 97.69 82 HIS B CA 1
ATOM 2123 C C . HIS B 1 82 ? -2.564 -6.793 4.113 1 97.69 82 HIS B C 1
ATOM 2125 O O . HIS B 1 82 ? -3.092 -5.691 4.266 1 97.69 82 HIS B O 1
ATOM 2131 N N . LEU B 1 83 ? -2.789 -7.488 2.973 1 98.25 83 LEU B N 1
ATOM 2132 C CA . LEU B 1 83 ? -3.584 -7.055 1.828 1 98.25 83 LEU B CA 1
ATOM 2133 C C . LEU B 1 83 ? -3.043 -5.75 1.251 1 98.25 83 LEU B C 1
ATOM 2135 O O . LEU B 1 83 ? -3.812 -4.914 0.769 1 98.25 83 LEU B O 1
ATOM 2139 N N . LEU B 1 84 ? -1.702 -5.531 1.421 1 98.31 84 LEU B N 1
ATOM 2140 C CA . LEU B 1 84 ? -0.991 -4.445 0.753 1 98.31 84 LEU B CA 1
ATOM 2141 C C . LEU B 1 84 ? -0.255 -4.957 -0.481 1 98.31 84 LEU B C 1
ATOM 2143 O O . LEU B 1 84 ? 0.178 -6.113 -0.518 1 98.31 84 LEU B O 1
ATOM 2147 N N . PRO B 1 85 ? -0.089 -4.098 -1.469 1 98.31 85 PRO B N 1
ATOM 2148 C CA . PRO B 1 85 ? 0.498 -4.539 -2.736 1 98.31 85 PRO B CA 1
ATOM 2149 C C . PRO B 1 85 ? 1.966 -4.934 -2.602 1 98.31 85 PRO B C 1
ATOM 2151 O O . PRO B 1 85 ? 2.688 -4.371 -1.774 1 98.31 85 PRO B O 1
ATOM 2154 N N . PHE B 1 86 ? 2.42 -5.906 -3.281 1 98.12 86 PHE B N 1
ATOM 2155 C CA . PHE B 1 86 ? 3.801 -6.152 -3.682 1 98.12 86 PHE B CA 1
ATOM 2156 C C . PHE B 1 86 ? 3.9 -6.352 -5.188 1 98.12 86 PHE B C 1
ATOM 2158 O O . PHE B 1 86 ? 2.941 -6.789 -5.828 1 98.12 86 PHE B O 1
ATOM 2165 N N . PHE B 1 87 ? 4.938 -5.914 -5.734 1 97.62 87 PHE B N 1
ATOM 2166 C CA . PHE B 1 87 ? 5.074 -5.871 -7.188 1 97.62 87 PHE B CA 1
ATOM 2167 C C . PHE B 1 87 ? 6.543 -5.91 -7.594 1 97.62 87 PHE B C 1
ATOM 2169 O O . PHE B 1 87 ? 7.426 -5.711 -6.758 1 97.62 87 PHE B O 1
ATOM 2176 N N . GLY B 1 88 ? 6.793 -6.23 -8.859 1 96.75 88 GLY B N 1
ATOM 2177 C CA . GLY B 1 88 ? 8.141 -6.316 -9.391 1 96.75 88 GLY B CA 1
ATOM 2178 C C . GLY B 1 88 ? 8.203 -6.953 -10.766 1 96.75 88 GLY B C 1
ATOM 2179 O O . GLY B 1 88 ? 7.371 -6.66 -11.625 1 96.75 88 GLY B O 1
ATOM 2180 N N . MET B 1 89 ? 9.281 -7.672 -10.977 1 97.19 89 MET B N 1
ATOM 2181 C CA . MET B 1 89 ? 9.523 -8.273 -12.281 1 97.19 89 MET B CA 1
ATOM 2182 C C . MET B 1 89 ? 9.617 -9.789 -12.172 1 97.19 89 MET B C 1
ATOM 2184 O O . MET B 1 89 ? 10.242 -10.312 -11.242 1 97.19 89 MET B O 1
ATOM 2188 N N . ALA B 1 90 ? 8.953 -10.445 -13.078 1 97.69 90 ALA B N 1
ATOM 2189 C CA . ALA B 1 90 ? 9.055 -11.891 -13.227 1 97.69 90 ALA B CA 1
ATOM 2190 C C . ALA B 1 90 ? 9.906 -12.258 -14.438 1 97.69 90 ALA B C 1
ATOM 2192 O O . ALA B 1 90 ? 9.766 -11.656 -15.508 1 97.69 90 ALA B O 1
ATOM 2193 N N . ASN B 1 91 ? 10.781 -13.188 -14.227 1 97.56 91 ASN B N 1
ATOM 2194 C CA . ASN B 1 91 ? 11.602 -13.789 -15.273 1 97.56 91 ASN B CA 1
ATOM 2195 C C . ASN B 1 91 ? 11.32 -15.289 -15.414 1 97.56 91 ASN B C 1
ATOM 2197 O O . ASN B 1 91 ? 11.414 -16.031 -14.43 1 97.56 91 ASN B O 1
ATOM 2201 N N . VAL B 1 92 ? 11.008 -15.703 -16.625 1 97.25 92 VAL B N 1
ATOM 2202 C CA . VAL B 1 92 ? 10.562 -17.062 -16.859 1 97.25 92 VAL B CA 1
ATOM 2203 C C . VAL B 1 92 ? 11.359 -17.688 -18 1 97.25 92 VAL B C 1
ATOM 2205 O O . VAL B 1 92 ? 11.484 -17.094 -19.062 1 97.25 92 VAL B O 1
ATOM 2208 N N . ALA B 1 93 ? 11.875 -18.828 -17.719 1 96.25 93 ALA B N 1
ATOM 2209 C CA . ALA B 1 93 ? 12.539 -19.625 -18.75 1 96.25 93 ALA B CA 1
ATOM 2210 C C . ALA B 1 93 ? 12.008 -21.062 -18.75 1 96.25 93 ALA B C 1
ATOM 2212 O O . ALA B 1 93 ? 11.688 -21.609 -17.688 1 96.25 93 ALA B O 1
ATOM 2213 N N . TYR B 1 94 ? 11.906 -21.625 -19.953 1 95.06 94 TYR B N 1
ATOM 2214 C CA . TYR B 1 94 ? 11.562 -23.047 -20.016 1 95.06 94 TYR B CA 1
ATOM 2215 C C . TYR B 1 94 ? 12.203 -23.703 -21.234 1 95.06 94 TYR B C 1
ATOM 2217 O O . TYR B 1 94 ? 12.57 -23.047 -22.203 1 95.06 94 TYR B O 1
ATOM 2225 N N . LEU B 1 95 ? 12.484 -24.969 -21.031 1 93.94 95 LEU B N 1
ATOM 2226 C CA . LEU B 1 95 ? 12.953 -25.859 -22.094 1 93.94 95 LEU B CA 1
ATOM 2227 C C . LEU B 1 95 ? 11.789 -26.625 -22.719 1 93.94 95 LEU B C 1
ATOM 2229 O O . LEU B 1 95 ? 11.203 -27.5 -22.062 1 93.94 95 LEU B O 1
ATOM 2233 N N . PRO B 1 96 ? 11.492 -26.234 -24 1 93.19 96 PRO B N 1
ATOM 2234 C CA . PRO B 1 96 ? 10.383 -26.938 -24.656 1 93.19 96 PRO B CA 1
ATOM 2235 C C . PRO B 1 96 ? 10.648 -28.438 -24.828 1 93.19 96 PRO B C 1
ATOM 2237 O O . PRO B 1 96 ? 11.805 -28.859 -24.828 1 93.19 96 PRO B O 1
ATOM 2240 N N . SER B 1 97 ? 9.516 -29.172 -24.859 1 90.56 97 SER B N 1
ATOM 2241 C CA . SER B 1 97 ? 9.562 -30.578 -25.203 1 90.56 97 SER B CA 1
ATOM 2242 C C . SER B 1 97 ? 8.914 -30.844 -26.562 1 90.56 97 SER B C 1
ATOM 2244 O O . SER B 1 97 ? 7.875 -30.266 -26.891 1 90.56 97 SER B O 1
ATOM 2246 N N . HIS B 1 98 ? 9.617 -31.625 -27.359 1 87.56 98 HIS B N 1
ATOM 2247 C CA . HIS B 1 98 ? 9.102 -32.094 -28.641 1 87.56 98 HIS B CA 1
ATOM 2248 C C . HIS B 1 98 ? 8.852 -30.922 -29.594 1 87.56 98 HIS B C 1
ATOM 2250 O O . HIS B 1 98 ? 7.891 -30.938 -30.359 1 87.56 98 HIS B O 1
ATOM 2256 N N . GLY B 1 99 ? 9.445 -29.859 -29.344 1 87.94 99 GLY B N 1
ATOM 2257 C CA . GLY B 1 99 ? 9.406 -28.734 -30.266 1 87.94 99 GLY B CA 1
ATOM 2258 C C . GLY B 1 99 ? 8.164 -27.875 -30.094 1 87.94 99 GLY B C 1
ATOM 2259 O O . GLY B 1 99 ? 7.816 -27.109 -31 1 87.94 99 GLY B O 1
ATOM 2260 N N . LYS B 1 100 ? 7.492 -28.031 -29 1 89.31 100 LYS B N 1
ATOM 2261 C CA . LYS B 1 100 ? 6.262 -27.281 -28.766 1 89.31 100 LYS B CA 1
ATOM 2262 C C . LYS B 1 100 ? 6.504 -26.109 -27.828 1 89.31 100 LYS B C 1
ATOM 2264 O O . LYS B 1 100 ? 7.148 -26.266 -26.781 1 89.31 100 LYS B O 1
ATOM 2269 N N . VAL B 1 101 ? 6.055 -24.906 -28.281 1 91.88 101 VAL B N 1
ATOM 2270 C CA . VAL B 1 101 ? 6.211 -23.703 -27.469 1 91.88 101 VAL B CA 1
ATOM 2271 C C . VAL B 1 101 ? 4.863 -23 -27.328 1 91.88 101 VAL B C 1
ATOM 2273 O O . VAL B 1 101 ? 3.922 -23.281 -28.078 1 91.88 101 VAL B O 1
ATOM 2276 N N . THR B 1 102 ? 4.727 -22.172 -26.359 1 92.62 102 THR B N 1
ATOM 2277 C CA . THR B 1 102 ? 3.531 -21.344 -26.203 1 92.62 102 THR B CA 1
ATOM 2278 C C . THR B 1 102 ? 3.818 -19.891 -26.578 1 92.62 102 THR B C 1
ATOM 2280 O O . THR B 1 102 ? 4.98 -19.5 -26.719 1 92.62 102 THR B O 1
ATOM 2283 N N . GLY B 1 103 ? 2.689 -19.094 -26.906 1 90.5 103 GLY B N 1
ATOM 2284 C CA . GLY B 1 103 ? 2.848 -17.672 -27.172 1 90.5 103 GLY B CA 1
ATOM 2285 C C . GLY B 1 103 ? 3.422 -16.922 -25.984 1 90.5 103 GLY B C 1
ATOM 2286 O O . GLY B 1 103 ? 3.107 -17.219 -24.844 1 90.5 103 GLY B O 1
ATOM 2287 N N . LEU B 1 104 ? 4.266 -15.977 -26.281 1 89.94 104 LEU B N 1
ATOM 2288 C CA . LEU B 1 104 ? 4.898 -15.164 -25.25 1 89.94 104 LEU B CA 1
ATOM 2289 C C . LEU B 1 104 ? 3.854 -14.469 -24.375 1 89.94 104 LEU B C 1
ATOM 2291 O O . LEU B 1 104 ? 3.998 -14.414 -23.156 1 89.94 104 LEU B O 1
ATOM 2295 N N . SER B 1 105 ? 2.787 -14.055 -24.906 1 94.31 105 SER B N 1
ATOM 2296 C CA . SER B 1 105 ? 1.732 -13.344 -24.203 1 94.31 105 SER B CA 1
ATOM 2297 C C . SER B 1 105 ? 1.016 -14.266 -23.219 1 94.31 105 SER B C 1
ATOM 2299 O O . SER B 1 105 ? 0.492 -13.805 -22.203 1 94.31 105 SER B O 1
ATOM 2301 N N . LYS B 1 106 ? 1.007 -15.547 -23.531 1 95.5 106 LYS B N 1
ATOM 2302 C CA . LYS B 1 106 ? 0.349 -16.516 -22.641 1 95.5 106 LYS B CA 1
ATOM 2303 C C . LYS B 1 106 ? 1.124 -16.688 -21.344 1 95.5 106 LYS B C 1
ATOM 2305 O O . LYS B 1 106 ? 0.53 -16.906 -20.297 1 95.5 106 LYS B O 1
ATOM 2310 N N . ILE B 1 107 ? 2.455 -16.609 -21.438 1 95.75 107 ILE B N 1
ATOM 2311 C CA . ILE B 1 107 ? 3.285 -16.672 -20.234 1 95.75 107 ILE B CA 1
ATOM 2312 C C . ILE B 1 107 ? 2.996 -15.469 -19.344 1 95.75 107 ILE B C 1
ATOM 2314 O O . ILE B 1 107 ? 2.818 -15.625 -18.125 1 95.75 107 ILE B O 1
ATOM 2318 N N . ALA B 1 108 ? 2.908 -14.328 -19.953 1 96.19 108 ALA B N 1
ATOM 2319 C CA . ALA B 1 108 ? 2.605 -13.109 -19.203 1 96.19 108 ALA B CA 1
ATOM 2320 C C . ALA B 1 108 ? 1.235 -13.203 -18.547 1 96.19 108 ALA B C 1
ATOM 2322 O O . ALA B 1 108 ? 1.069 -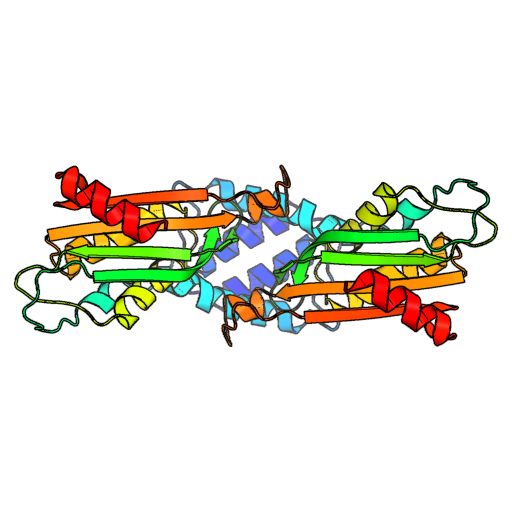12.805 -17.391 1 96.19 108 ALA B O 1
ATOM 2323 N N . ARG B 1 109 ? 0.273 -13.75 -19.234 1 96.31 109 ARG B N 1
ATOM 2324 C CA . ARG B 1 109 ? -1.073 -13.914 -18.703 1 96.31 109 ARG B CA 1
ATOM 2325 C C . ARG B 1 109 ? -1.08 -14.891 -17.531 1 96.31 109 ARG B C 1
ATOM 2327 O O . ARG B 1 109 ? -1.817 -14.703 -16.562 1 96.31 109 ARG B O 1
ATOM 2334 N N . CYS B 1 110 ? -0.317 -15.914 -17.656 1 97.31 110 CYS B N 1
ATOM 2335 C CA . CYS B 1 110 ? -0.176 -16.891 -16.594 1 97.31 110 CYS B CA 1
ATOM 2336 C C . CYS B 1 110 ? 0.391 -16.234 -15.328 1 97.31 110 CYS B C 1
ATOM 2338 O O . CYS B 1 110 ? -0.155 -16.406 -14.242 1 97.31 110 CYS B O 1
ATOM 2340 N N . VAL B 1 111 ? 1.464 -15.445 -15.492 1 98 111 VAL B N 1
ATOM 2341 C CA . VAL B 1 111 ? 2.07 -14.727 -14.383 1 98 111 VAL B CA 1
ATOM 2342 C C . VAL B 1 111 ? 1.038 -13.797 -13.742 1 98 111 VAL B C 1
ATOM 2344 O O . VAL B 1 111 ? 0.855 -13.82 -12.523 1 98 111 VAL B O 1
ATOM 2347 N N . GLU B 1 112 ? 0.331 -13.047 -14.516 1 97 112 GLU B N 1
ATOM 2348 C CA . GLU B 1 112 ? -0.667 -12.102 -14.023 1 97 112 GLU B CA 1
ATOM 2349 C C . GLU B 1 112 ? -1.793 -12.82 -13.289 1 97 112 GLU B C 1
ATOM 2351 O O . GLU B 1 112 ? -2.24 -12.367 -12.234 1 97 112 GLU B O 1
ATOM 2356 N N . GLY B 1 113 ? -2.242 -13.914 -13.875 1 97.38 113 GLY B N 1
ATOM 2357 C CA . GLY B 1 113 ? -3.326 -14.672 -13.273 1 97.38 113 GLY B CA 1
ATOM 2358 C C . GLY B 1 113 ? -3 -15.172 -11.875 1 97.38 113 GLY B C 1
ATOM 2359 O O . GLY B 1 113 ? -3.812 -15.039 -10.961 1 97.38 113 GLY B O 1
ATOM 2360 N N . PHE B 1 114 ? -1.814 -15.711 -11.711 1 98.31 114 PHE B N 1
ATOM 2361 C CA . PHE B 1 114 ? -1.414 -16.219 -10.406 1 98.31 114 PHE B CA 1
ATOM 2362 C C . PHE B 1 114 ? -1.171 -15.078 -9.43 1 98.31 114 PHE B C 1
ATOM 2364 O O . PHE B 1 114 ? -1.311 -15.25 -8.219 1 98.31 114 PHE B O 1
ATOM 2371 N N . ALA B 1 115 ? -0.821 -13.914 -9.93 1 98.38 115 ALA B N 1
ATOM 2372 C CA . ALA B 1 115 ? -0.517 -12.773 -9.07 1 98.38 115 ALA B CA 1
ATOM 2373 C C . ALA B 1 115 ? -1.796 -12.109 -8.57 1 98.38 115 ALA B C 1
ATOM 2375 O O . ALA B 1 115 ? -1.783 -11.398 -7.562 1 98.38 115 ALA B O 1
ATOM 2376 N N . ARG B 1 116 ? -2.957 -12.242 -9.266 1 97.56 116 ARG B N 1
ATOM 2377 C CA . ARG B 1 116 ? -4.184 -11.5 -9.016 1 97.56 116 ARG B CA 1
ATOM 2378 C C . ARG B 1 116 ? -5.027 -12.18 -7.941 1 97.56 116 ARG B C 1
ATOM 2380 O O . ARG B 1 116 ? -6.191 -12.5 -8.172 1 97.56 116 ARG B O 1
ATOM 2387 N N . LYS B 1 117 ? -4.512 -12.352 -6.742 1 97.19 117 LYS B N 1
ATOM 2388 C CA . LYS B 1 117 ? -5.121 -12.875 -5.52 1 97.19 117 LYS B CA 1
ATOM 2389 C C . LYS B 1 117 ? -4.215 -12.641 -4.316 1 97.19 117 LYS B C 1
ATOM 2391 O O . LYS B 1 117 ? -3.041 -12.297 -4.469 1 97.19 117 LYS B O 1
ATOM 2396 N N . PRO B 1 118 ? -4.812 -12.68 -3.072 1 97.88 118 PRO B N 1
ATOM 2397 C CA . PRO B 1 118 ? -3.9 -12.672 -1.929 1 97.88 118 PRO B CA 1
ATOM 2398 C C . PRO B 1 118 ? -2.848 -13.781 -2.006 1 97.88 118 PRO B C 1
ATOM 2400 O O . PRO B 1 118 ? -3.193 -14.953 -2.16 1 97.88 118 PRO B O 1
ATOM 2403 N N . GLN B 1 119 ? -1.504 -13.398 -1.938 1 98.06 119 GLN B N 1
ATOM 2404 C CA . GLN B 1 119 ? -0.428 -14.305 -2.324 1 98.06 119 GLN B CA 1
ATOM 2405 C C . GLN B 1 119 ? 0.789 -14.133 -1.42 1 98.06 119 GLN B C 1
ATOM 2407 O O . GLN B 1 119 ? 0.909 -13.125 -0.719 1 98.06 119 GLN B O 1
ATOM 2412 N N . VAL B 1 120 ? 1.585 -15.07 -1.33 1 98.06 120 VAL B N 1
ATOM 2413 C CA . VAL B 1 120 ? 2.969 -15.062 -0.864 1 98.06 120 VAL B CA 1
ATOM 2414 C C . VAL B 1 120 ? 3.914 -15.242 -2.049 1 98.06 120 VAL B C 1
ATOM 2416 O O . VAL B 1 120 ? 3.678 -16.094 -2.916 1 98.06 120 VAL B O 1
ATOM 2419 N N . GLN B 1 121 ? 4.98 -14.375 -2.135 1 98.44 121 GLN B N 1
ATOM 2420 C CA . GLN B 1 121 ? 5.836 -14.367 -3.316 1 98.44 121 GLN B CA 1
ATOM 2421 C C . GLN B 1 121 ? 6.426 -15.75 -3.576 1 98.44 121 GLN B C 1
ATOM 2423 O O . GLN B 1 121 ? 6.543 -16.172 -4.727 1 98.44 121 GLN B O 1
ATOM 2428 N N . GLU B 1 122 ? 6.785 -16.484 -2.527 1 98.38 122 GLU B N 1
ATOM 2429 C CA . GLU B 1 122 ? 7.324 -17.828 -2.66 1 98.38 122 GLU B CA 1
ATOM 2430 C C . GLU B 1 122 ? 6.324 -18.766 -3.336 1 98.38 122 GLU B C 1
ATOM 2432 O O . GLU B 1 122 ? 6.68 -19.5 -4.254 1 98.38 122 GLU B O 1
ATOM 2437 N N . ARG B 1 123 ? 5.109 -18.703 -2.861 1 98.25 123 ARG B N 1
ATOM 2438 C CA . ARG B 1 123 ? 4.051 -19.547 -3.428 1 98.25 123 ARG B CA 1
ATOM 2439 C C . ARG B 1 123 ? 3.742 -19.125 -4.863 1 98.25 123 ARG B C 1
ATOM 2441 O O . ARG B 1 123 ? 3.564 -19.984 -5.734 1 98.25 123 ARG B O 1
ATOM 2448 N N . LEU B 1 124 ? 3.668 -17.812 -5.07 1 98.62 124 LEU B N 1
ATOM 2449 C CA . LEU B 1 124 ? 3.441 -17.297 -6.414 1 98.62 124 LEU B CA 1
ATOM 2450 C C . LEU B 1 124 ? 4.48 -17.844 -7.387 1 98.62 124 LEU B C 1
ATOM 2452 O O . LEU B 1 124 ? 4.133 -18.344 -8.461 1 98.62 124 LEU B O 1
ATOM 2456 N N . THR B 1 125 ? 5.762 -17.797 -7.023 1 98.75 125 THR B N 1
ATOM 2457 C CA . THR B 1 125 ? 6.871 -18.25 -7.855 1 98.75 125 THR B CA 1
ATOM 2458 C C . THR B 1 125 ? 6.723 -19.734 -8.195 1 98.75 125 THR B C 1
ATOM 2460 O O . THR B 1 125 ? 6.836 -20.125 -9.359 1 98.75 125 THR B O 1
ATOM 2463 N N . ALA B 1 126 ? 6.375 -20.5 -7.238 1 98.69 126 ALA B N 1
ATOM 2464 C CA . ALA B 1 126 ? 6.227 -21.938 -7.418 1 98.69 126 ALA B CA 1
ATOM 2465 C C . ALA B 1 126 ? 5.035 -22.266 -8.312 1 98.69 126 ALA B C 1
ATOM 2467 O O . ALA B 1 126 ? 5.117 -23.141 -9.172 1 98.69 126 ALA B O 1
ATOM 2468 N N . GLN B 1 127 ? 3.928 -21.594 -8.078 1 98.5 127 GLN B N 1
ATOM 2469 C CA . GLN B 1 127 ? 2.711 -21.828 -8.844 1 98.5 127 GLN B CA 1
ATOM 2470 C C . GLN B 1 127 ? 2.939 -21.578 -10.328 1 98.5 127 GLN B C 1
ATOM 2472 O O . GLN B 1 127 ? 2.471 -22.344 -11.18 1 98.5 127 GLN B O 1
ATOM 2477 N N . ILE B 1 128 ? 3.654 -20.5 -10.648 1 98.5 128 ILE B N 1
ATOM 2478 C CA . ILE B 1 128 ? 3.967 -20.188 -12.039 1 98.5 128 ILE B CA 1
ATOM 2479 C C . ILE B 1 128 ? 4.824 -21.297 -12.641 1 98.5 128 ILE B C 1
ATOM 2481 O O . ILE B 1 128 ? 4.523 -21.797 -13.727 1 98.5 128 ILE B O 1
ATOM 2485 N N . ALA B 1 129 ? 5.855 -21.703 -11.914 1 98.5 129 ALA B N 1
ATOM 2486 C CA . ALA B 1 129 ? 6.754 -22.75 -12.391 1 98.5 129 ALA B CA 1
ATOM 2487 C C . ALA B 1 129 ? 6.008 -24.062 -12.617 1 98.5 129 ALA B C 1
ATOM 2489 O O . ALA B 1 129 ? 6.18 -24.719 -13.648 1 98.5 129 ALA B O 1
ATOM 2490 N N . ASP B 1 130 ? 5.164 -24.422 -11.672 1 98.56 130 ASP B N 1
ATOM 2491 C CA . ASP B 1 130 ? 4.402 -25.656 -11.758 1 98.56 130 ASP B CA 1
ATOM 2492 C C . ASP B 1 130 ? 3.457 -25.641 -12.953 1 98.56 130 ASP B C 1
ATOM 2494 O O . ASP B 1 130 ? 3.346 -26.641 -13.68 1 98.56 130 ASP B O 1
ATOM 2498 N N . ALA B 1 131 ? 2.807 -24.547 -13.117 1 98.06 131 ALA B N 1
ATOM 2499 C CA . ALA B 1 131 ? 1.855 -24.438 -14.227 1 98.06 131 ALA B CA 1
ATOM 2500 C C . ALA B 1 131 ? 2.553 -24.609 -15.57 1 98.06 131 ALA B C 1
ATOM 2502 O O . ALA B 1 131 ? 2.059 -25.312 -16.453 1 98.06 131 ALA B O 1
ATOM 2503 N N . ILE B 1 132 ? 3.691 -24 -15.734 1 97 132 ILE B N 1
ATOM 2504 C CA . ILE B 1 132 ? 4.434 -24.062 -16.984 1 97 132 ILE B CA 1
ATOM 2505 C C . ILE B 1 132 ? 4.945 -25.484 -17.203 1 97 132 ILE B C 1
ATOM 2507 O O . ILE B 1 132 ? 4.832 -26.031 -18.312 1 97 132 ILE B O 1
ATOM 2511 N N . ALA B 1 133 ? 5.457 -26.109 -16.188 1 97.19 133 ALA B N 1
ATOM 2512 C CA . ALA B 1 133 ? 5.953 -27.484 -16.281 1 97.19 133 ALA B CA 1
ATOM 2513 C C . ALA B 1 133 ? 4.836 -28.438 -16.688 1 97.19 133 ALA B C 1
ATOM 2515 O O . ALA B 1 133 ? 5.004 -29.25 -17.594 1 97.19 133 ALA B O 1
ATOM 2516 N N . ASP B 1 134 ? 3.746 -28.25 -16.047 1 96.94 134 ASP B N 1
ATOM 2517 C CA . ASP B 1 134 ? 2.645 -29.203 -16.219 1 96.94 134 ASP B CA 1
ATOM 2518 C C . ASP B 1 134 ? 1.926 -28.984 -17.547 1 96.94 134 ASP B C 1
ATOM 2520 O O . ASP B 1 134 ? 1.741 -29.922 -18.312 1 96.94 134 ASP B O 1
ATOM 2524 N N . LYS B 1 135 ? 1.532 -27.75 -17.844 1 95.75 135 LYS B N 1
ATOM 2525 C CA . LYS B 1 135 ? 0.691 -27.469 -19 1 95.75 135 LYS B CA 1
ATOM 2526 C C . LYS B 1 135 ? 1.485 -27.578 -20.297 1 95.75 135 LYS B C 1
ATOM 2528 O O . LYS B 1 135 ? 0.954 -28.016 -21.312 1 95.75 135 LYS B O 1
ATOM 2533 N N . LEU B 1 136 ? 2.801 -27.219 -20.266 1 94.38 136 LEU B N 1
ATOM 2534 C CA . LEU B 1 136 ? 3.605 -27.234 -21.484 1 94.38 136 LEU B CA 1
ATOM 2535 C C . LEU B 1 136 ? 4.41 -28.531 -21.594 1 94.38 136 LEU B C 1
ATOM 2537 O O . LEU B 1 136 ? 5.094 -28.766 -22.594 1 94.38 136 LEU B O 1
ATOM 2541 N N . HIS B 1 137 ? 4.273 -29.344 -20.516 1 94.88 137 HIS B N 1
ATOM 2542 C CA . HIS B 1 137 ? 5.117 -30.531 -20.453 1 94.88 137 HIS B CA 1
ATOM 2543 C C . HIS B 1 137 ? 6.574 -30.188 -20.75 1 94.88 137 HIS B C 1
ATOM 2545 O O . HIS B 1 137 ? 7.223 -30.859 -21.547 1 94.88 137 HIS B O 1
ATOM 2551 N N . ALA B 1 138 ? 7.023 -29.094 -20.141 1 95.31 138 ALA B N 1
ATOM 2552 C CA . ALA B 1 138 ? 8.375 -28.594 -20.391 1 95.31 138 ALA B CA 1
ATOM 2553 C C . ALA B 1 138 ? 9.422 -29.531 -19.797 1 95.31 138 ALA B C 1
ATOM 2555 O O . ALA B 1 138 ? 9.227 -30.062 -18.688 1 95.31 138 ALA B O 1
ATOM 2556 N N . ALA B 1 139 ? 10.539 -29.672 -20.453 1 95.19 139 ALA B N 1
ATOM 2557 C CA . ALA B 1 139 ? 11.633 -30.484 -19.953 1 95.19 139 ALA B CA 1
ATOM 2558 C C . ALA B 1 139 ? 12.305 -29.844 -18.75 1 95.19 139 ALA B C 1
ATOM 2560 O O . ALA B 1 139 ? 12.906 -30.516 -17.922 1 95.19 139 ALA B O 1
ATOM 2561 N N . GLY B 1 140 ? 12.211 -28.562 -18.609 1 95.88 140 GLY B N 1
ATOM 2562 C CA . GLY B 1 140 ? 12.742 -27.75 -17.531 1 95.88 140 GLY B CA 1
ATOM 2563 C C . GLY B 1 140 ? 12.086 -26.391 -17.422 1 95.88 140 GLY B C 1
ATOM 2564 O O . GLY B 1 140 ? 11.656 -25.828 -18.438 1 95.88 140 GLY B O 1
ATOM 2565 N N . VAL B 1 141 ? 12.016 -25.875 -16.219 1 97.38 141 VAL B N 1
ATOM 2566 C CA . VAL B 1 141 ? 11.438 -24.547 -15.984 1 97.38 141 VAL B CA 1
ATOM 2567 C C . VAL B 1 141 ? 12.242 -23.812 -14.914 1 97.38 141 VAL B C 1
ATOM 2569 O O . VAL B 1 141 ? 12.68 -24.422 -13.93 1 97.38 141 VAL B O 1
ATOM 2572 N N . ALA B 1 142 ? 12.516 -22.531 -15.164 1 97.62 142 ALA B N 1
ATOM 2573 C CA . ALA B 1 142 ? 13.086 -21.625 -14.172 1 97.62 142 ALA B CA 1
ATOM 2574 C C . ALA B 1 142 ? 12.281 -20.344 -14.062 1 97.62 142 ALA B C 1
ATOM 2576 O O . ALA B 1 142 ? 12.062 -19.656 -15.07 1 97.62 142 ALA B O 1
ATOM 2577 N N . VAL B 1 143 ? 11.828 -20.062 -12.875 1 97.88 143 VAL B N 1
ATOM 2578 C CA . VAL B 1 143 ? 11.109 -18.828 -12.594 1 97.88 143 VAL B CA 1
ATOM 2579 C C . VAL B 1 143 ? 11.82 -18.062 -11.484 1 97.88 143 VAL B C 1
ATOM 2581 O O . VAL B 1 143 ? 12.148 -18.625 -10.438 1 97.88 143 VAL B O 1
ATOM 2584 N N . VAL B 1 144 ? 12.141 -16.797 -11.75 1 97.69 144 VAL B N 1
ATOM 2585 C CA . VAL B 1 144 ? 12.734 -15.906 -10.758 1 97.69 144 VAL B CA 1
ATOM 2586 C C . VAL B 1 144 ? 11.891 -14.641 -10.633 1 97.69 144 VAL B C 1
ATOM 2588 O O . VAL B 1 144 ? 11.641 -13.953 -11.625 1 97.69 144 VAL B O 1
ATOM 2591 N N . LEU B 1 145 ? 11.414 -14.383 -9.438 1 97.88 145 LEU B N 1
ATOM 2592 C CA . LEU B 1 145 ? 10.688 -13.148 -9.156 1 97.88 145 LEU B CA 1
ATOM 2593 C C . LEU B 1 145 ? 11.5 -12.234 -8.242 1 97.88 145 LEU B C 1
ATOM 2595 O O . LEU B 1 145 ? 12.117 -12.695 -7.281 1 97.88 145 LEU B O 1
ATOM 2599 N N . GLU B 1 146 ? 11.578 -11.008 -8.594 1 97.56 146 GLU B N 1
ATOM 2600 C CA . GLU B 1 146 ? 12.07 -9.938 -7.73 1 97.56 146 GLU B CA 1
ATOM 2601 C C . GLU B 1 146 ? 10.977 -8.914 -7.434 1 97.56 146 GLU B C 1
ATOM 2603 O O . GLU B 1 146 ? 10.375 -8.359 -8.352 1 97.56 146 GLU B O 1
ATOM 2608 N N . GLY B 1 147 ? 10.688 -8.773 -6.152 1 96.88 147 GLY B N 1
ATOM 2609 C CA . GLY B 1 147 ? 9.555 -7.934 -5.805 1 96.88 147 GLY B CA 1
ATOM 2610 C C . GLY B 1 147 ? 9.812 -7.047 -4.602 1 96.88 147 GLY B C 1
ATOM 2611 O O . GLY B 1 147 ? 10.672 -7.355 -3.771 1 96.88 147 GLY B O 1
ATOM 2612 N N . GLU B 1 148 ? 9.141 -5.883 -4.625 1 96.69 148 GLU B N 1
ATOM 2613 C CA . GLU B 1 148 ? 9.062 -4.98 -3.48 1 96.69 148 GLU B CA 1
ATOM 2614 C C . GLU B 1 148 ? 7.723 -5.121 -2.756 1 96.69 148 GLU B C 1
ATOM 2616 O O . GLU B 1 148 ? 6.676 -5.23 -3.395 1 96.69 148 GLU B O 1
ATOM 2621 N N . HIS B 1 149 ? 7.836 -5.273 -1.413 1 97.75 149 HIS B N 1
ATOM 2622 C CA . HIS B 1 149 ? 6.648 -5.445 -0.583 1 97.75 149 HIS B CA 1
ATOM 2623 C C . HIS B 1 149 ? 6.316 -4.164 0.178 1 97.75 149 HIS B C 1
ATOM 2625 O O . HIS B 1 149 ? 7.07 -3.752 1.062 1 97.75 149 HIS B O 1
ATOM 2631 N N . LEU B 1 150 ? 5.125 -3.576 -0.076 1 97.19 150 LEU B N 1
ATOM 2632 C CA . LEU B 1 150 ? 4.766 -2.316 0.565 1 97.19 150 LEU B CA 1
ATOM 2633 C C . LEU B 1 150 ? 4.445 -2.529 2.041 1 97.19 150 LEU B C 1
ATOM 2635 O O . LEU B 1 150 ? 4.469 -1.582 2.828 1 97.19 150 LEU B O 1
ATOM 2639 N N . CYS B 1 151 ? 4.113 -3.777 2.453 1 95.69 151 CYS B N 1
ATOM 2640 C CA . CYS B 1 151 ? 3.902 -4.043 3.873 1 95.69 151 CYS B CA 1
ATOM 2641 C C . CYS B 1 151 ? 5.203 -3.895 4.656 1 95.69 151 CYS B C 1
ATOM 2643 O O . CYS B 1 151 ? 5.184 -3.771 5.879 1 95.69 151 CYS B O 1
ATOM 2645 N N . MET B 1 152 ? 6.344 -3.887 3.932 1 93.06 152 MET B N 1
ATOM 2646 C CA . MET B 1 152 ? 7.645 -3.699 4.566 1 93.06 152 MET B CA 1
ATOM 2647 C C . MET B 1 152 ? 8.164 -2.283 4.344 1 93.06 152 MET B C 1
ATOM 2649 O O . MET B 1 152 ? 9.102 -1.846 5.016 1 93.06 152 MET B O 1
ATOM 2653 N N . THR B 1 153 ? 7.52 -1.63 3.396 1 93 153 THR B N 1
ATOM 2654 C CA . THR B 1 153 ? 8.07 -0.338 2.998 1 93 153 THR B CA 1
ATOM 2655 C C . THR B 1 153 ? 7.238 0.804 3.582 1 93 153 THR B C 1
ATOM 2657 O O . THR B 1 153 ? 7.789 1.835 3.977 1 93 153 THR B O 1
ATOM 2660 N N . MET B 1 154 ? 5.941 0.584 3.688 1 92.81 154 MET B N 1
ATOM 2661 C CA . MET B 1 154 ? 5.098 1.729 4.02 1 92.81 154 MET B CA 1
ATOM 2662 C C . MET B 1 154 ? 4.621 1.653 5.465 1 92.81 154 MET B C 1
ATOM 2664 O O . MET B 1 154 ? 3.961 2.572 5.953 1 92.81 154 MET B O 1
ATOM 2668 N N . ARG B 1 155 ? 4.996 0.607 6.082 1 90.31 155 ARG B N 1
ATOM 2669 C CA . ARG B 1 155 ? 4.605 0.418 7.477 1 90.31 155 ARG B CA 1
ATOM 2670 C C . ARG B 1 155 ? 5.59 -0.497 8.203 1 90.31 155 ARG B C 1
ATOM 2672 O O . ARG B 1 155 ? 6.418 -1.151 7.562 1 90.31 155 ARG B O 1
ATOM 2679 N N . GLY B 1 156 ? 5.426 -0.504 9.531 1 90.31 156 GLY B N 1
ATOM 2680 C CA . GLY B 1 156 ? 6.254 -1.406 10.312 1 90.31 156 GLY B CA 1
ATOM 2681 C C . GLY B 1 156 ? 7.73 -1.063 10.258 1 90.31 156 GLY B C 1
ATOM 2682 O O . GLY B 1 156 ? 8.125 0.064 10.562 1 90.31 156 GLY B O 1
ATOM 2683 N N . ILE B 1 157 ? 8.516 -1.854 9.781 1 83.38 157 ILE B N 1
ATOM 2684 C CA . ILE B 1 157 ? 9.969 -1.748 9.789 1 83.38 157 ILE B CA 1
ATOM 2685 C C . ILE B 1 157 ? 10.414 -0.657 8.812 1 83.38 157 ILE B C 1
ATOM 2687 O O . ILE B 1 157 ? 11.516 -0.125 8.922 1 83.38 157 ILE B O 1
ATOM 2691 N N . LYS B 1 158 ? 9.641 -0.208 7.895 1 84.62 158 LYS B N 1
ATOM 2692 C CA . LYS B 1 158 ? 9.867 0.855 6.918 1 84.62 158 LYS B CA 1
ATOM 2693 C C . LYS B 1 158 ? 11.258 0.742 6.293 1 84.62 158 LYS B C 1
ATOM 2695 O O . LYS B 1 158 ? 12.156 1.51 6.633 1 84.62 158 LYS B O 1
ATOM 2700 N N . LYS B 1 159 ? 11.469 -0.17 5.406 1 84.38 159 LYS B N 1
ATOM 2701 C CA . LYS B 1 159 ? 12.711 -0.39 4.672 1 84.38 159 LYS B CA 1
ATOM 2702 C C . LYS B 1 159 ? 12.508 -0.162 3.176 1 84.38 159 LYS B C 1
ATOM 2704 O O . LYS B 1 159 ? 12.523 -1.111 2.389 1 84.38 159 LYS B O 1
ATOM 2709 N N . PRO B 1 160 ? 12.484 1.061 2.85 1 85.12 160 PRO B N 1
ATOM 2710 C CA . PRO B 1 160 ? 12.328 1.327 1.418 1 85.12 160 PRO B CA 1
ATOM 2711 C C . PRO B 1 160 ? 13.508 0.827 0.593 1 85.12 160 PRO B C 1
ATOM 2713 O O . PRO B 1 160 ? 14.656 0.905 1.041 1 85.12 160 PRO B O 1
ATOM 2716 N N . GLY B 1 161 ? 13.242 0.273 -0.546 1 84.88 161 GLY B N 1
ATOM 2717 C CA . GLY B 1 161 ? 14.289 -0.179 -1.444 1 84.88 161 GLY B CA 1
ATOM 2718 C C . GLY B 1 161 ? 14.617 -1.652 -1.289 1 84.88 161 GLY B C 1
ATOM 2719 O O . GLY B 1 161 ? 15.273 -2.244 -2.15 1 84.88 161 GLY B O 1
ATOM 2720 N N . ALA B 1 162 ? 14.211 -2.297 -0.164 1 90.69 162 ALA B N 1
ATOM 2721 C CA . ALA B 1 162 ? 14.43 -3.73 0.01 1 90.69 162 ALA B CA 1
ATOM 2722 C C . ALA B 1 162 ? 13.664 -4.531 -1.043 1 90.69 162 ALA B C 1
ATOM 2724 O O . ALA B 1 162 ? 12.508 -4.234 -1.343 1 90.69 162 ALA B O 1
ATOM 2725 N N . LYS B 1 163 ? 14.367 -5.449 -1.595 1 94.88 163 LYS B N 1
ATOM 2726 C CA . LYS B 1 163 ? 13.766 -6.328 -2.594 1 94.88 163 LYS B CA 1
ATOM 2727 C C . LYS B 1 163 ? 13.852 -7.789 -2.168 1 94.88 163 LYS B C 1
ATOM 2729 O O . LYS B 1 163 ? 14.859 -8.211 -1.59 1 94.88 163 LYS B O 1
ATOM 2734 N N . THR B 1 164 ? 12.828 -8.555 -2.479 1 96.25 164 THR B N 1
ATOM 2735 C CA . THR B 1 164 ? 12.789 -10 -2.266 1 96.25 164 THR B CA 1
ATOM 2736 C C . THR B 1 164 ? 12.961 -10.742 -3.586 1 96.25 164 THR B C 1
ATOM 2738 O O . THR B 1 164 ? 12.336 -10.398 -4.586 1 96.25 164 THR B O 1
ATOM 2741 N N . VAL B 1 165 ? 13.891 -11.695 -3.561 1 97 165 VAL B N 1
ATOM 2742 C CA . VAL B 1 165 ? 14.086 -12.531 -4.738 1 97 165 VAL B CA 1
ATOM 2743 C C . VAL B 1 165 ? 13.703 -13.977 -4.418 1 97 165 VAL B C 1
ATOM 2745 O O . VAL B 1 165 ? 14.125 -14.531 -3.402 1 97 165 VAL B O 1
ATOM 2748 N N . THR B 1 166 ? 12.836 -14.555 -5.211 1 97.88 166 THR B N 1
ATOM 2749 C CA . THR B 1 166 ? 12.43 -15.953 -5.098 1 97.88 166 THR B CA 1
ATOM 2750 C C . THR B 1 166 ? 12.641 -16.688 -6.422 1 97.88 166 THR B C 1
ATOM 2752 O O . THR B 1 166 ? 12.578 -16.078 -7.492 1 97.88 166 THR B O 1
ATOM 2755 N N . SER B 1 167 ? 12.945 -17.984 -6.324 1 97.12 167 SER B N 1
ATOM 2756 C CA . SER B 1 167 ? 13.148 -18.797 -7.52 1 97.12 167 SER B CA 1
ATOM 2757 C C . SER B 1 167 ? 12.5 -20.172 -7.367 1 97.12 167 SER B C 1
ATOM 2759 O O . SER B 1 167 ? 12.305 -20.641 -6.246 1 97.12 167 SER B O 1
ATOM 2761 N N . ALA B 1 168 ? 12.086 -20.703 -8.438 1 98 168 ALA B N 1
ATOM 2762 C CA . ALA B 1 168 ? 11.562 -22.062 -8.555 1 98 168 ALA B CA 1
ATOM 2763 C C . ALA B 1 168 ? 12.086 -22.75 -9.812 1 98 168 ALA B C 1
ATOM 2765 O O . ALA B 1 168 ? 11.953 -22.219 -10.914 1 98 168 ALA B O 1
ATOM 2766 N N . LEU B 1 169 ? 12.672 -23.891 -9.578 1 97.56 169 LEU B N 1
ATOM 2767 C CA . LEU B 1 169 ? 13.219 -24.688 -10.672 1 97.56 169 LEU B CA 1
ATOM 2768 C C . LEU B 1 169 ? 12.5 -26.016 -10.781 1 97.56 169 LEU B C 1
ATOM 2770 O O . LEU B 1 169 ? 12.164 -26.641 -9.766 1 97.56 169 LEU B O 1
ATOM 2774 N N . ARG B 1 170 ? 12.273 -26.438 -11.992 1 97.81 170 ARG B N 1
ATOM 2775 C CA . ARG B 1 170 ? 11.656 -27.734 -12.273 1 97.81 170 ARG B CA 1
ATOM 2776 C C . ARG B 1 170 ? 12.391 -28.469 -13.383 1 97.81 170 ARG B C 1
ATOM 2778 O O . ARG B 1 170 ? 13.047 -27.828 -14.219 1 97.81 170 ARG B O 1
ATOM 2785 N N . GLY B 1 171 ? 12.25 -29.875 -13.406 1 96.88 171 GLY B N 1
ATOM 2786 C CA . GLY B 1 171 ? 12.82 -30.688 -14.469 1 96.88 171 GLY B CA 1
ATOM 2787 C C . GLY B 1 171 ? 14.328 -30.531 -14.578 1 96.88 171 GLY B C 1
ATOM 2788 O O . GLY B 1 171 ? 15.039 -30.594 -13.57 1 96.88 171 GLY B O 1
ATOM 2789 N N . GLN B 1 172 ? 14.828 -30.391 -15.828 1 95 172 GLN B N 1
ATOM 2790 C CA . GLN B 1 172 ? 16.25 -30.359 -16.125 1 95 172 GLN B CA 1
ATOM 2791 C C . GLN B 1 172 ? 16.922 -29.156 -15.484 1 95 172 GLN B C 1
ATOM 2793 O O . GLN B 1 172 ? 18.109 -29.203 -15.148 1 95 172 GLN B O 1
ATOM 2798 N N . MET B 1 173 ? 16.156 -28.141 -15.219 1 94.88 173 MET B N 1
ATOM 2799 C CA . MET B 1 173 ? 16.734 -26.938 -14.641 1 94.88 173 MET B CA 1
ATOM 2800 C C . MET B 1 173 ? 16.938 -27.094 -13.133 1 94.88 173 MET B C 1
ATOM 2802 O O . MET B 1 173 ? 17.656 -26.312 -12.516 1 94.88 173 MET B O 1
ATOM 2806 N N . ARG B 1 174 ? 16.312 -28 -12.641 1 94.25 174 ARG B N 1
ATOM 2807 C CA . ARG B 1 174 ? 16.516 -28.328 -11.242 1 94.25 174 ARG B CA 1
ATOM 2808 C C . ARG B 1 174 ? 17.594 -29.406 -11.086 1 94.25 174 ARG B C 1
ATOM 2810 O O . ARG B 1 174 ? 18.469 -29.312 -10.227 1 94.25 174 ARG B O 1
ATOM 2817 N N . ARG B 1 175 ? 17.594 -30.359 -12.016 1 95.44 175 ARG B N 1
ATOM 2818 C CA . ARG B 1 175 ? 18.391 -31.578 -11.844 1 95.44 175 ARG B CA 1
ATOM 2819 C C . ARG B 1 175 ? 19.766 -31.422 -12.469 1 95.44 175 ARG B C 1
ATOM 2821 O O . ARG B 1 175 ? 20.734 -32.062 -12.039 1 95.44 175 ARG B O 1
ATOM 2828 N N . ASN B 1 176 ? 19.859 -30.703 -13.516 1 93.94 176 ASN B N 1
ATOM 2829 C CA . ASN B 1 176 ? 21.109 -30.547 -14.25 1 93.94 176 ASN B CA 1
ATOM 2830 C C . ASN B 1 176 ? 21.797 -29.234 -13.906 1 93.94 176 ASN B C 1
ATOM 2832 O O . ASN B 1 176 ? 21.344 -28.156 -14.297 1 93.94 176 ASN B O 1
ATOM 2836 N N . GLN B 1 177 ? 22.906 -29.328 -13.312 1 92.75 177 GLN B N 1
ATOM 2837 C CA . GLN B 1 177 ? 23.609 -28.156 -12.789 1 92.75 177 GLN B CA 1
ATOM 2838 C C . GLN B 1 177 ? 24.062 -27.25 -13.93 1 92.75 177 GLN B C 1
ATOM 2840 O O . GLN B 1 177 ? 24.016 -26.016 -13.805 1 92.75 177 GLN B O 1
ATOM 2845 N N . ALA B 1 178 ? 24.562 -27.828 -14.93 1 91.25 178 ALA B N 1
ATOM 2846 C CA . ALA B 1 178 ? 25.047 -27.047 -16.062 1 91.25 178 ALA B CA 1
ATOM 2847 C C . ALA B 1 178 ? 23.906 -26.25 -16.688 1 91.25 178 ALA B C 1
ATOM 2849 O O . ALA B 1 178 ? 24.047 -25.047 -16.953 1 91.25 178 ALA B O 1
ATOM 2850 N N . THR B 1 179 ? 22.828 -26.875 -16.891 1 88.44 179 THR B N 1
ATOM 2851 C CA . THR B 1 179 ? 21.656 -26.219 -17.469 1 88.44 179 THR B CA 1
ATOM 2852 C C . THR B 1 179 ? 21.141 -25.125 -16.531 1 88.44 179 THR B C 1
ATOM 2854 O O . THR B 1 179 ? 20.828 -24.016 -16.984 1 88.44 179 THR B O 1
ATOM 2857 N N . ARG B 1 180 ? 21.156 -25.375 -15.312 1 90.31 180 ARG B N 1
ATOM 2858 C CA . ARG B 1 180 ? 20.719 -24.422 -14.297 1 90.31 180 ARG B CA 1
ATOM 2859 C C . ARG B 1 180 ? 21.594 -23.172 -14.305 1 90.31 180 ARG B C 1
ATOM 2861 O O . ARG B 1 180 ? 21.094 -22.047 -14.328 1 90.31 180 ARG B O 1
ATOM 2868 N N . ALA B 1 181 ? 22.812 -23.422 -14.312 1 90.62 181 ALA B N 1
ATOM 2869 C CA . ALA B 1 181 ? 23.75 -22.312 -14.289 1 90.62 181 ALA B CA 1
ATOM 2870 C C . ALA B 1 181 ? 23.609 -21.422 -15.523 1 90.62 181 ALA B C 1
ATOM 2872 O O . ALA B 1 181 ? 23.656 -20.188 -15.422 1 90.62 181 ALA B O 1
ATOM 2873 N N . GLU B 1 182 ? 23.469 -21.953 -16.609 1 86.38 182 GLU B N 1
ATOM 2874 C CA . GLU B 1 182 ? 23.297 -21.219 -17.875 1 86.38 182 GLU B CA 1
ATOM 2875 C C . GLU B 1 182 ? 22.047 -20.359 -17.844 1 86.38 182 GLU B C 1
ATOM 2877 O O . GLU B 1 182 ? 22.094 -19.188 -18.188 1 86.38 182 GLU B O 1
ATOM 2882 N N . VAL B 1 183 ? 21.016 -20.953 -17.344 1 86.81 183 VAL B N 1
ATOM 2883 C CA . VAL B 1 183 ? 19.734 -20.281 -17.375 1 86.81 183 VAL B CA 1
ATOM 2884 C C . VAL B 1 183 ? 19.719 -19.141 -16.359 1 86.81 183 VAL B C 1
ATOM 2886 O O . VAL B 1 183 ? 19.25 -18.031 -16.672 1 86.81 183 VAL B O 1
ATOM 2889 N N . LEU B 1 184 ? 20.266 -19.406 -15.219 1 87.81 184 LEU B N 1
ATOM 2890 C CA . LEU B 1 184 ? 20.266 -18.391 -14.172 1 87.81 184 LEU B CA 1
ATOM 2891 C C . LEU B 1 184 ? 21.141 -17.203 -14.57 1 87.81 184 LEU B C 1
ATOM 2893 O O . LEU B 1 184 ? 20.812 -16.062 -14.234 1 87.81 184 LEU B O 1
ATOM 2897 N N . ARG B 1 185 ? 22.141 -17.406 -15.352 1 85.69 185 ARG B N 1
ATOM 2898 C CA . ARG B 1 185 ? 23 -16.344 -15.867 1 85.69 185 ARG B CA 1
ATOM 2899 C C . ARG B 1 185 ? 22.234 -15.453 -16.844 1 85.69 185 ARG B C 1
ATOM 2901 O O . ARG B 1 185 ? 22.422 -14.234 -16.859 1 85.69 185 ARG B O 1
ATOM 2908 N N . LEU B 1 186 ? 21.297 -16.078 -17.5 1 82.56 186 LEU B N 1
ATOM 2909 C CA . LEU B 1 186 ? 20.547 -15.359 -18.516 1 82.56 186 LEU B CA 1
ATOM 2910 C C . LEU B 1 186 ? 19.391 -14.594 -17.891 1 82.56 186 LEU B C 1
ATOM 2912 O O . LEU B 1 186 ? 18.984 -13.547 -18.406 1 82.56 186 LEU B O 1
ATOM 2916 N N . ILE B 1 187 ? 18.906 -15.086 -16.797 1 80.62 187 ILE B N 1
ATOM 2917 C CA . ILE B 1 187 ? 17.703 -14.547 -16.203 1 80.62 187 ILE B CA 1
ATOM 2918 C C . ILE B 1 187 ? 18.031 -13.312 -15.367 1 80.62 187 ILE B C 1
ATOM 2920 O O . ILE B 1 187 ? 17.234 -12.375 -15.289 1 80.62 187 ILE B O 1
ATOM 2924 N N . THR B 1 188 ? 19.156 -13.18 -14.555 1 70.56 188 THR B N 1
ATOM 2925 C CA . THR B 1 188 ? 19.453 -12.133 -13.578 1 70.56 188 THR B CA 1
ATOM 2926 C C . THR B 1 188 ? 20.297 -11.031 -14.211 1 70.56 188 THR B C 1
ATOM 2928 O O . THR B 1 188 ? 20.469 -9.961 -13.617 1 70.56 188 THR B O 1
ATOM 2931 N N . HIS B 1 189 ? 21 -11.312 -15.484 1 64.25 189 HIS B N 1
ATOM 2932 C CA . HIS B 1 189 ? 21.938 -10.359 -16.062 1 64.25 189 HIS B CA 1
ATOM 2933 C C . HIS B 1 189 ? 21.438 -9.844 -17.406 1 64.25 189 HIS B C 1
ATOM 2935 O O . HIS B 1 189 ? 20.75 -10.555 -18.125 1 64.25 189 HIS B O 1
#

Sequence (378 aa):
MSNNFDYERARQAAYDLLCAIGEDPSRPGLEETPDRVARAWRELSVGLHEDPGAHLEKQFEVGTDEIVLIRDIPFYSVCEHHLLPFFGMANVAYLPSHGKVTGLSKIARCVEGFARKPQVQERLTAQIADAIADKLHAAGVAVVLEGEHLCMTMRGIKKPGAKTVTSALRGQMRRNQATRAEVLRLITHMSNNFDYERARQAAYDLLCAIGEDPSRPGLEETPDRVARAWRELSVGLHEDPGAHLEKQFEVGTDEIVLIRDIPFYSVCEHHLLPFFGMANVAYLPSHGKVTGLSKIARCVEGFARKPQVQERLTAQIADAIADKLHAAGVAVVLEGEHLCMTMRGIKKPGAKTVTSALRGQMRRNQATRAEVLRLITH

Organism: NCBI:txid888439

InterPro domains:
  IPR001474 GTP cyclohydrolase I [MF_00223] (6-188)
  IPR001474 GTP cyclohydrolase I [NF006826] (4-188)
  IPR001474 GTP cyclohydrolase I [PTHR11109] (6-188)
  IPR001474 GTP cyclohydrolase I [TIGR00063] (14-189)
  IPR018234 GTP cyclohydrolase I, conserved site [PS00859] (66-82)
  IPR018234 GTP cyclohydrolase I, conserved site [PS00860] (115-125)
  IPR020602 GTP cyclohydrolase I domain [PF01227] (12-187)
  IPR043133 GTP cyclohydrolase I, C-terminal/NADPH-dependent 7-cyano-7-deazaguanine reductase [G3DSA:3.30.1130.10] (56-189)
  IPR043134 GTP cyclohydrolase I, N-terminal domain [G3DSA:1.10.286.10] (1-55)

Solvent-accessible surface area (backbone atoms only — not comparable to full-atom values): 18530 Å² total; per-residue (Å²): 124,66,60,45,72,35,59,68,49,23,21,48,16,42,45,39,32,37,42,14,53,29,49,62,54,77,39,92,70,29,61,60,16,23,57,42,29,23,55,48,47,55,62,46,28,44,34,65,70,50,66,34,49,62,52,39,62,57,64,42,82,72,72,46,65,58,76,46,74,49,70,70,40,74,42,56,32,24,30,38,52,51,70,33,49,29,35,39,33,35,26,41,36,34,25,33,35,93,13,34,42,60,57,72,67,28,55,53,48,26,51,46,23,60,27,14,23,77,38,48,72,64,58,46,32,40,52,50,31,49,34,48,35,63,54,53,52,29,50,14,20,40,23,40,35,39,32,37,48,42,65,42,34,69,34,89,82,48,46,73,86,57,71,50,77,40,73,24,59,34,57,44,35,56,71,32,64,70,55,28,53,55,48,54,54,57,65,81,97,124,66,61,45,72,35,60,70,47,22,21,48,16,43,45,38,33,37,42,13,52,29,48,61,53,79,39,92,70,28,60,59,16,24,57,42,30,25,54,49,47,55,63,46,27,45,32,66,70,50,64,34,49,64,52,41,63,59,63,42,81,72,75,47,65,55,78,45,75,49,70,70,40,74,44,54,31,25,30,39,49,53,69,33,50,28,34,39,33,35,24,42,33,35,25,32,36,95,12,34,43,58,56,73,68,29,55,53,48,24,51,44,24,60,28,14,23,75,39,50,72,64,56,45,33,41,52,50,31,50,34,48,33,61,55,53,51,29,50,14,19,41,22,40,34,40,32,37,46,41,65,42,35,70,34,89,81,46,45,73,87,58,70,47,75,40,70,24,59,33,58,44,36,54,73,33,64,69,56,28,52,56,50,54,53,58,65,82,98